Protein AF-A0A367ZBX3-F1 (afdb_monomer)

Secondary structure (DSSP, 8-state):
-EEEEE--S-SHHHHHHHHH-TT--EEEEEE-TTTHHHHHHHHHHHHH-GGGTT-EEEEEEE--TT-HHHHHHHHHHHHHHHHHTT--EEEE-SSS-HHHHHHHHHHHTTS-PEEEEEETTTTEEEEE-TTS-EEEEEE------HHHHHHHTTPEEPPPP--TT-PPPPPTTHHHHHHHHHHHHHHT-SSEEEEEEEEEEEETTEEEEEEEEEEEEETTEEEEEEEE-S-TTSHHHHHHHHHHHHHHHHHTSTTTT-TT-EEEEEE--SS--HHHHHHHHHTTPEEEEGGGGGGHHHHHHHHHT-

Nearest PDB structures (foldseek):
  7bdv-assembly1_A  TM=7.957E-01  e=2.399E-18  Sulfobacillus thermosulfidooxidans
  1xmx-assembly1_A  TM=8.191E-01  e=1.091E-17  Vibrio cholerae
  7bdv-assembly2_C  TM=7.798E-01  e=4.447E-18  Sulfobacillus thermosulfidooxidans
  7bdv-assembly2_D  TM=7.580E-01  e=1.221E-17  Sulfobacillus thermosulfidooxidans
  7bdv-assembly1_B  TM=7.514E-01  e=5.887E-18  Sulfobacillus thermosulfidooxidans

Structure (mmCIF, N/CA/C/O backbone):
data_AF-A0A367ZBX3-F1
#
_entry.id   AF-A0A367ZBX3-F1
#
loop_
_atom_site.group_PDB
_atom_site.id
_atom_site.type_symbol
_atom_site.label_atom_id
_atom_site.label_alt_id
_atom_site.label_comp_id
_atom_site.label_asym_id
_atom_site.label_entity_id
_atom_site.label_seq_id
_atom_site.pdbx_PDB_ins_code
_atom_site.Cartn_x
_atom_site.Cartn_y
_atom_site.Cartn_z
_atom_site.occupancy
_atom_site.B_iso_or_equiv
_atom_site.auth_seq_id
_atom_site.auth_comp_id
_atom_site.auth_asym_id
_atom_site.auth_atom_id
_atom_site.pdbx_PDB_model_num
ATOM 1 N N . MET A 1 1 ? -20.823 -0.720 11.408 1.00 96.69 1 MET A N 1
ATOM 2 C CA . MET A 1 1 ? -19.883 -1.418 12.330 1.00 96.69 1 MET A CA 1
ATOM 3 C C . MET A 1 1 ? -18.625 -0.573 12.529 1.00 96.69 1 MET A C 1
ATOM 5 O O . MET A 1 1 ? -18.387 0.313 11.714 1.00 96.69 1 MET A O 1
ATOM 9 N N . LEU A 1 2 ? -17.835 -0.814 13.583 1.00 98.50 2 LEU A N 1
ATOM 10 C CA . LEU A 1 2 ? -16.584 -0.086 13.855 1.00 98.50 2 LEU A CA 1
ATOM 11 C C . LEU A 1 2 ? -15.356 -0.952 13.547 1.00 98.50 2 LEU A C 1
ATOM 13 O O . LEU A 1 2 ? -15.249 -2.066 14.059 1.00 98.50 2 LEU A O 1
ATOM 17 N N . LEU A 1 3 ? -14.393 -0.400 12.805 1.00 98.75 3 LEU A N 1
ATOM 18 C CA . LEU A 1 3 ? -13.042 -0.955 12.706 1.00 98.75 3 LEU A CA 1
ATOM 19 C C . LEU A 1 3 ? -12.075 -0.194 13.623 1.00 98.75 3 LEU A C 1
ATOM 21 O O . LEU A 1 3 ? -11.773 0.975 13.391 1.00 98.75 3 LEU A O 1
ATOM 25 N N . LEU A 1 4 ? -11.543 -0.852 14.649 1.00 98.62 4 LEU A N 1
ATOM 26 C CA . LEU A 1 4 ? -10.414 -0.353 15.433 1.00 98.62 4 LEU A CA 1
ATOM 27 C C . LEU A 1 4 ? -9.123 -0.885 14.797 1.00 98.62 4 LEU A C 1
ATOM 29 O O . LEU A 1 4 ? -8.973 -2.090 14.628 1.00 98.62 4 LEU A O 1
ATOM 33 N N . SER A 1 5 ? -8.189 -0.023 14.401 1.00 98.75 5 SER A N 1
ATOM 34 C CA . SER A 1 5 ? -7.063 -0.450 13.561 1.00 98.75 5 SER A CA 1
ATOM 35 C C . SER A 1 5 ? -5.724 0.054 14.075 1.00 98.75 5 SER A C 1
ATOM 37 O O . SER A 1 5 ? -5.511 1.263 14.183 1.00 98.75 5 SER A O 1
ATOM 39 N N . LEU A 1 6 ? -4.792 -0.867 14.338 1.00 98.75 6 LEU A N 1
ATOM 40 C CA . LEU A 1 6 ? -3.405 -0.511 14.638 1.00 98.75 6 LEU A CA 1
ATOM 41 C C . LEU A 1 6 ? -2.753 0.132 13.411 1.00 98.75 6 LEU A C 1
ATOM 43 O O . LEU A 1 6 ? -2.893 -0.378 12.299 1.00 98.75 6 LEU A O 1
ATOM 47 N N . VAL A 1 7 ? -2.033 1.236 13.605 1.00 98.25 7 VAL A N 1
ATOM 48 C CA . VAL A 1 7 ? -1.364 1.971 12.521 1.00 98.25 7 VAL A CA 1
ATOM 49 C C . VAL A 1 7 ? 0.132 1.685 12.532 1.00 98.25 7 VAL A C 1
ATOM 51 O O . VAL A 1 7 ? 0.801 1.836 13.556 1.00 98.25 7 VAL A O 1
ATOM 54 N N . GLY A 1 8 ? 0.652 1.245 11.386 1.00 94.88 8 GLY A N 1
ATOM 55 C CA . GLY A 1 8 ? 2.081 1.051 11.131 1.00 94.88 8 GLY A CA 1
ATOM 56 C C . GLY A 1 8 ? 2.661 2.126 10.208 1.00 94.88 8 GLY A C 1
ATOM 57 O O . GLY A 1 8 ? 2.119 3.219 10.080 1.00 94.88 8 GLY A O 1
ATOM 58 N N . GLU A 1 9 ? 3.773 1.804 9.545 1.00 92.62 9 GLU A N 1
ATOM 59 C CA . GLU A 1 9 ? 4.398 2.673 8.531 1.00 92.62 9 GLU A CA 1
ATOM 60 C C . GLU A 1 9 ? 3.730 2.561 7.150 1.00 92.62 9 GLU A C 1
ATOM 62 O O . GLU A 1 9 ? 3.993 3.376 6.271 1.00 92.62 9 GLU A O 1
ATOM 67 N N . GLN A 1 10 ? 2.911 1.531 6.923 1.00 93.19 10 GLN A N 1
ATOM 68 C CA . GLN A 1 10 ? 2.230 1.286 5.650 1.00 93.19 10 GLN A CA 1
ATOM 69 C C . GLN A 1 10 ? 0.728 1.569 5.801 1.00 93.19 10 GLN A C 1
ATOM 71 O O . GLN A 1 10 ? 0.104 0.939 6.652 1.00 93.19 10 GLN A O 1
ATOM 76 N N . PRO A 1 11 ? 0.146 2.482 5.000 1.00 95.50 11 PRO A N 1
ATOM 77 C CA . PRO A 1 11 ? -1.258 2.875 5.135 1.00 95.50 11 PRO A CA 1
ATOM 78 C C . PRO A 1 11 ? -2.234 1.884 4.482 1.00 95.50 11 PRO A C 1
ATOM 80 O O . PRO A 1 11 ? -3.340 1.690 4.977 1.00 95.50 11 PRO A O 1
ATOM 83 N N . ILE A 1 12 ? -1.837 1.226 3.389 1.00 96.75 12 ILE A N 1
ATOM 84 C CA . ILE A 1 12 ? -2.729 0.369 2.589 1.00 96.75 12 ILE A CA 1
ATOM 85 C C . ILE A 1 12 ? -3.405 -0.744 3.413 1.00 96.75 12 ILE A C 1
ATOM 87 O O . ILE A 1 12 ? -4.622 -0.888 3.300 1.00 96.75 12 ILE A O 1
ATOM 91 N N . PRO A 1 13 ? -2.717 -1.469 4.320 1.00 97.19 13 PRO A N 1
ATOM 92 C CA . PRO A 1 13 ? -3.371 -2.485 5.151 1.00 97.19 13 PRO A CA 1
ATOM 93 C C . PRO A 1 13 ? -4.453 -1.956 6.105 1.00 97.19 13 PRO A C 1
ATOM 95 O O . PRO A 1 13 ? -5.265 -2.733 6.607 1.00 97.19 13 PRO A O 1
ATOM 98 N N . ASN A 1 14 ? -4.474 -0.650 6.386 1.00 98.25 14 ASN A N 1
ATOM 99 C CA . ASN A 1 14 ? -5.535 -0.019 7.165 1.00 98.25 14 ASN A CA 1
ATOM 100 C C . ASN A 1 14 ? -6.773 0.303 6.311 1.00 98.25 14 ASN A C 1
ATOM 102 O O . ASN A 1 14 ? -7.879 0.280 6.844 1.00 98.25 14 ASN A O 1
ATOM 106 N N . LEU A 1 15 ? -6.595 0.589 5.015 1.00 98.00 15 LEU A N 1
ATOM 107 C CA . LEU A 1 15 ? -7.681 0.936 4.089 1.00 98.00 15 LEU A CA 1
ATOM 108 C C . LEU A 1 15 ? -8.280 -0.281 3.380 1.00 98.00 15 LEU A C 1
ATOM 110 O O . LEU A 1 15 ? -9.464 -0.268 3.072 1.00 98.00 15 LEU A O 1
ATOM 114 N N . LEU A 1 16 ? -7.507 -1.351 3.169 1.00 98.06 16 LEU A N 1
ATOM 115 C CA . LEU A 1 16 ? -7.978 -2.563 2.487 1.00 98.06 16 LEU A CA 1
ATOM 116 C C . LEU A 1 16 ? -9.294 -3.130 3.058 1.00 98.06 16 LEU A C 1
ATOM 118 O O . LEU A 1 16 ? -10.215 -3.343 2.272 1.00 98.06 16 LEU A O 1
ATOM 122 N N . PRO A 1 17 ? -9.461 -3.304 4.386 1.00 98.25 17 PRO A N 1
ATOM 123 C CA . PRO A 1 17 ? -10.743 -3.745 4.936 1.00 98.25 17 PRO A CA 1
ATOM 124 C C . PRO A 1 17 ? -11.876 -2.734 4.709 1.00 98.25 17 PRO A C 1
ATOM 126 O O . PRO A 1 17 ? -13.026 -3.126 4.578 1.00 98.25 17 PRO A O 1
ATOM 129 N N . LEU A 1 18 ? -11.564 -1.439 4.669 1.00 98.25 18 LEU A N 1
ATOM 130 C CA . LEU A 1 18 ? -12.552 -0.374 4.490 1.00 98.25 18 LEU A CA 1
ATOM 131 C C . LEU A 1 18 ? -13.047 -0.290 3.040 1.00 98.25 18 LEU A C 1
ATOM 133 O O . LEU A 1 18 ? -14.216 -0.008 2.817 1.00 98.25 18 LEU A O 1
ATOM 137 N N . TRP A 1 19 ? -12.183 -0.572 2.061 1.00 97.88 19 TRP A N 1
ATOM 138 C CA . TRP A 1 19 ? -12.586 -0.705 0.658 1.00 97.88 19 TRP A CA 1
ATOM 139 C C . TRP A 1 19 ? -13.311 -2.024 0.370 1.00 97.88 19 TRP A C 1
ATOM 141 O O . TRP A 1 19 ? -14.170 -2.059 -0.505 1.00 97.88 19 TRP A O 1
ATOM 151 N N . GLN A 1 20 ? -12.957 -3.112 1.064 1.00 97.88 20 GLN A N 1
ATOM 152 C CA . GLN A 1 20 ? -13.563 -4.429 0.832 1.00 97.88 20 GLN A CA 1
ATOM 153 C C . GLN A 1 20 ? -14.963 -4.555 1.438 1.00 97.88 20 GLN A C 1
ATOM 155 O O . GLN A 1 20 ? -15.795 -5.284 0.902 1.00 97.88 20 GLN A O 1
ATOM 160 N N . PHE A 1 21 ? -15.225 -3.865 2.551 1.00 97.38 21 PHE A N 1
ATOM 161 C CA . PHE A 1 21 ? -16.455 -4.035 3.313 1.00 97.38 21 PHE A CA 1
ATOM 162 C C . PHE A 1 21 ? -17.172 -2.710 3.570 1.00 97.38 21 PHE A C 1
ATOM 164 O O . PHE A 1 21 ? -16.741 -1.896 4.386 1.00 97.38 21 PHE A O 1
ATOM 171 N N . ASP A 1 22 ? -18.338 -2.565 2.949 1.00 95.38 22 ASP A N 1
ATOM 172 C CA . ASP A 1 22 ? -19.256 -1.430 3.100 1.00 95.38 22 ASP A CA 1
ATOM 173 C C . ASP A 1 22 ? -19.997 -1.398 4.452 1.00 95.38 22 ASP A C 1
ATOM 175 O O . ASP A 1 22 ? -20.555 -0.378 4.850 1.00 95.38 22 ASP A O 1
ATOM 179 N N . HIS A 1 23 ? -19.991 -2.506 5.202 1.00 96.81 23 HIS A N 1
ATOM 180 C CA . HIS A 1 23 ? -20.638 -2.589 6.513 1.00 96.81 23 HIS A CA 1
ATOM 181 C C . HIS A 1 23 ? -19.887 -1.830 7.622 1.00 96.81 23 HIS A C 1
ATOM 183 O O . HIS A 1 23 ? -20.424 -1.621 8.726 1.00 96.81 23 HIS A O 1
ATOM 189 N N . TYR A 1 24 ? -18.636 -1.422 7.382 1.00 98.38 24 TYR A N 1
ATOM 190 C CA . TYR A 1 24 ? -17.967 -0.475 8.264 1.00 98.38 24 TYR A CA 1
ATOM 191 C C . TYR A 1 24 ? -18.550 0.916 8.045 1.00 98.38 24 TYR A C 1
ATOM 193 O O . TYR A 1 24 ? -18.707 1.386 6.933 1.00 98.38 24 TYR A O 1
ATOM 201 N N . THR A 1 25 ? -18.876 1.587 9.141 1.00 98.12 25 THR A N 1
ATOM 202 C CA . THR A 1 25 ? -19.448 2.943 9.132 1.00 98.12 25 THR A CA 1
ATOM 203 C C . THR A 1 25 ? -18.597 3.900 9.958 1.00 98.12 25 THR A C 1
ATOM 205 O O . THR A 1 25 ? -18.701 5.116 9.838 1.00 98.12 25 THR A O 1
ATOM 208 N N . GLU A 1 26 ? -17.730 3.358 10.812 1.00 98.44 26 GLU A N 1
ATOM 209 C CA . GLU A 1 26 ? -16.797 4.112 11.631 1.00 98.44 26 GLU A CA 1
ATOM 210 C C . GLU A 1 26 ? -15.438 3.408 11.639 1.00 98.44 26 GLU A C 1
ATOM 212 O O . GLU A 1 26 ? -15.354 2.177 11.599 1.00 98.44 26 GLU A O 1
ATOM 217 N N . VAL A 1 27 ? -14.368 4.189 11.757 1.00 98.69 27 VAL A N 1
ATOM 218 C CA . VAL A 1 27 ? -13.012 3.672 11.963 1.00 98.69 27 VAL A CA 1
ATOM 219 C C . VAL A 1 27 ? -12.326 4.448 13.075 1.00 98.69 27 VAL A C 1
ATOM 221 O O . VAL A 1 27 ? -12.427 5.669 13.146 1.00 98.69 27 VAL A O 1
ATOM 224 N N . GLN A 1 28 ? -11.602 3.757 13.947 1.00 98.69 28 GLN A N 1
ATOM 225 C CA . GLN A 1 28 ? -10.724 4.388 14.922 1.00 98.69 28 GLN A CA 1
ATOM 226 C C . GLN A 1 28 ? -9.300 3.872 14.748 1.00 98.69 28 GLN A C 1
ATOM 228 O O . GLN A 1 28 ? -9.019 2.684 14.888 1.00 98.69 28 GLN A O 1
ATOM 233 N N . PHE A 1 29 ? -8.373 4.785 14.480 1.00 98.81 29 PHE A N 1
ATOM 234 C CA . PHE A 1 29 ? -6.958 4.452 14.374 1.00 98.81 29 PHE A CA 1
ATOM 235 C C . PHE A 1 29 ? -6.280 4.430 15.743 1.00 98.81 29 PHE A C 1
ATOM 237 O O . PHE A 1 29 ? -6.528 5.298 16.581 1.00 98.81 29 PHE A O 1
ATOM 244 N N . VAL A 1 30 ? -5.389 3.462 15.948 1.00 98.62 30 VAL A N 1
ATOM 245 C CA . VAL A 1 30 ? -4.566 3.309 17.151 1.00 98.62 30 VAL A CA 1
ATOM 246 C C . VAL A 1 30 ? -3.113 3.520 16.758 1.00 98.62 30 VAL A C 1
ATOM 248 O O . VAL A 1 30 ? -2.519 2.695 16.063 1.00 98.62 30 VAL A O 1
ATOM 251 N N . ALA A 1 31 ? -2.545 4.645 17.178 1.00 98.31 31 ALA A N 1
ATOM 252 C CA . ALA A 1 31 ? -1.254 5.110 16.691 1.00 98.31 31 ALA A CA 1
ATOM 253 C C . ALA A 1 31 ? -0.305 5.479 17.834 1.00 98.31 31 ALA A C 1
ATOM 255 O O . ALA A 1 31 ? -0.700 5.971 18.891 1.00 98.31 31 ALA A O 1
ATOM 256 N N . SER A 1 32 ? 0.983 5.276 17.594 1.00 97.44 32 SER A N 1
ATOM 257 C CA . SER A 1 32 ? 2.058 5.798 18.430 1.00 97.44 32 SER A CA 1
ATOM 258 C C . SER A 1 32 ? 2.374 7.251 18.074 1.00 97.44 32 SER A C 1
ATOM 260 O O . SER A 1 32 ? 1.895 7.789 17.075 1.00 97.44 32 SER A O 1
ATOM 262 N N . ARG A 1 33 ? 3.269 7.890 18.839 1.00 96.38 33 ARG A N 1
ATOM 263 C CA . ARG A 1 33 ? 3.809 9.210 18.468 1.00 96.38 33 ARG A CA 1
ATOM 264 C C . ARG A 1 33 ? 4.411 9.217 17.054 1.00 96.38 33 ARG A C 1
ATOM 266 O O . ARG A 1 33 ? 4.258 10.205 16.347 1.00 96.38 33 ARG A O 1
ATOM 273 N N . THR A 1 34 ? 5.080 8.135 16.653 1.00 95.06 34 THR A N 1
ATOM 274 C CA . THR A 1 34 ? 5.767 8.027 15.355 1.00 95.06 34 THR A CA 1
ATOM 275 C C . THR A 1 34 ? 4.829 7.696 14.196 1.00 95.06 34 THR A C 1
ATOM 277 O O . THR A 1 34 ? 5.081 8.141 13.085 1.00 95.06 34 THR A O 1
ATOM 280 N N . THR A 1 35 ? 3.733 6.974 14.439 1.00 96.62 35 THR A N 1
ATOM 281 C CA . THR A 1 35 ? 2.749 6.598 13.401 1.00 96.62 35 THR A CA 1
ATOM 282 C C . THR A 1 35 ? 1.540 7.532 13.347 1.00 96.62 35 THR A C 1
ATOM 284 O O . THR A 1 35 ? 0.706 7.421 12.452 1.00 96.62 35 THR A O 1
ATOM 287 N N . ARG A 1 36 ? 1.452 8.518 14.248 1.00 96.44 36 ARG A N 1
ATOM 288 C CA . ARG A 1 36 ? 0.406 9.551 14.228 1.00 96.44 36 ARG A CA 1
ATOM 289 C C . ARG A 1 36 ? 0.311 10.311 12.894 1.00 96.44 36 ARG A C 1
ATOM 291 O O . ARG A 1 36 ? -0.816 10.517 12.458 1.00 96.44 36 ARG A O 1
ATOM 298 N N . PRO A 1 37 ? 1.413 10.689 12.211 1.00 94.94 37 PRO A N 1
ATOM 299 C CA . PRO A 1 37 ? 1.317 11.285 10.877 1.00 94.94 37 PRO A CA 1
ATOM 300 C C . PRO A 1 37 ? 0.644 10.361 9.852 1.00 94.94 37 PRO A C 1
ATOM 302 O O . PRO A 1 37 ? -0.148 10.837 9.047 1.00 94.94 37 PRO A O 1
ATOM 305 N N . VAL A 1 38 ? 0.891 9.045 9.922 1.00 95.94 38 VAL A N 1
ATOM 306 C CA . VAL A 1 38 ? 0.231 8.050 9.056 1.00 95.94 38 VAL A CA 1
ATOM 307 C C . VAL A 1 38 ? -1.260 7.958 9.385 1.00 95.94 38 VAL A C 1
ATOM 309 O O . VAL A 1 38 ? -2.079 7.957 8.478 1.00 95.94 38 VAL A O 1
ATOM 312 N N . ALA A 1 39 ? -1.638 7.971 10.667 1.00 97.62 39 ALA A N 1
ATOM 313 C CA . ALA A 1 39 ? -3.048 8.004 11.068 1.00 97.62 39 ALA A CA 1
ATOM 314 C C . ALA A 1 39 ? -3.771 9.262 10.553 1.00 97.62 39 ALA A C 1
ATOM 316 O O . ALA A 1 39 ? -4.884 9.164 10.045 1.00 97.62 39 ALA A O 1
ATOM 317 N N . SER A 1 40 ? -3.126 10.432 10.625 1.00 96.19 40 SER A N 1
ATOM 318 C CA . SER A 1 40 ? -3.663 11.664 10.035 1.00 96.19 40 SER A CA 1
ATOM 319 C C . SER A 1 40 ? -3.810 11.554 8.516 1.00 96.19 40 SER A C 1
ATOM 321 O O . SER A 1 40 ? -4.820 11.996 7.973 1.00 96.19 40 SER A O 1
ATOM 323 N N . GLN A 1 41 ? -2.830 10.949 7.835 1.00 95.06 41 GLN A N 1
ATOM 324 C CA . GLN A 1 41 ? -2.892 10.705 6.394 1.00 95.06 41 GLN A CA 1
ATOM 325 C C . GLN A 1 41 ? -4.053 9.774 6.029 1.00 95.06 41 GLN A C 1
ATOM 327 O O . GLN A 1 41 ? -4.761 10.043 5.067 1.00 95.06 41 GLN A O 1
ATOM 332 N N . LEU A 1 42 ? -4.284 8.717 6.812 1.00 97.44 42 LEU A N 1
ATOM 333 C CA . LEU A 1 42 ? -5.402 7.795 6.615 1.00 97.44 42 LEU A CA 1
ATOM 334 C C . LEU A 1 42 ? -6.756 8.499 6.754 1.00 97.44 42 LEU A C 1
ATOM 336 O O . LEU A 1 42 ? -7.628 8.286 5.917 1.00 97.44 42 LEU A O 1
ATOM 340 N N . CYS A 1 43 ? -6.927 9.376 7.750 1.00 97.19 43 CYS A N 1
ATOM 341 C CA . CYS A 1 43 ? -8.148 10.179 7.869 1.00 97.19 43 CYS A CA 1
ATOM 342 C C . CYS A 1 43 ? -8.358 11.076 6.641 1.00 97.19 43 CYS A C 1
ATOM 344 O O . CYS A 1 43 ? -9.438 11.067 6.063 1.00 97.19 43 CYS A O 1
ATOM 346 N N . GLN A 1 44 ? -7.316 11.787 6.194 1.00 95.06 44 GLN A N 1
ATOM 347 C CA . GLN A 1 44 ? -7.399 12.619 4.986 1.00 95.06 44 GLN A CA 1
ATOM 348 C C . GLN A 1 44 ? -7.679 11.795 3.725 1.00 95.06 44 GLN A C 1
ATOM 350 O O . GLN A 1 44 ? -8.349 12.276 2.813 1.00 95.06 44 GLN A O 1
ATOM 355 N N . ALA A 1 45 ? -7.151 10.571 3.652 1.00 95.31 45 ALA A N 1
ATOM 356 C CA . ALA A 1 45 ? -7.413 9.669 2.543 1.00 95.31 45 ALA A CA 1
ATOM 357 C C . ALA A 1 45 ? -8.890 9.266 2.504 1.00 95.31 45 ALA A C 1
ATOM 359 O O . ALA A 1 45 ? -9.508 9.404 1.456 1.00 95.31 45 ALA A O 1
ATOM 360 N N . ILE A 1 46 ? -9.462 8.879 3.650 1.00 96.94 46 ILE A N 1
ATOM 361 C CA . ILE A 1 46 ? -10.888 8.546 3.790 1.00 96.94 46 ILE A CA 1
ATOM 362 C C . ILE A 1 46 ? -11.777 9.739 3.425 1.00 96.94 46 ILE A C 1
ATOM 364 O O . ILE A 1 46 ? -12.710 9.588 2.649 1.00 96.94 46 ILE A O 1
ATOM 368 N N . GLU A 1 47 ? -11.474 10.932 3.941 1.00 95.06 47 GLU A N 1
ATOM 369 C CA . GLU A 1 47 ? -12.277 12.140 3.696 1.00 95.06 47 GLU A CA 1
ATOM 370 C C . GLU A 1 47 ? -12.315 12.546 2.217 1.00 95.06 47 GLU A C 1
ATOM 372 O O . GLU A 1 47 ? -13.315 13.083 1.740 1.00 95.06 47 GLU A O 1
ATOM 377 N N . ARG A 1 48 ? -11.216 12.324 1.488 1.00 94.00 48 ARG A N 1
ATOM 378 C CA . ARG A 1 48 ? -11.108 12.694 0.072 1.00 94.00 48 ARG A CA 1
ATOM 379 C C . ARG A 1 48 ? -11.616 11.611 -0.868 1.00 94.00 48 ARG A C 1
ATOM 381 O O . ARG A 1 48 ? -11.911 11.937 -2.013 1.00 94.00 48 ARG A O 1
ATOM 388 N N . ASP A 1 49 ? -11.653 10.357 -0.429 1.00 96.00 49 ASP A N 1
ATOM 389 C CA . ASP A 1 49 ? -12.023 9.214 -1.257 1.00 96.00 49 ASP A CA 1
ATOM 390 C C . ASP A 1 49 ? -13.552 9.097 -1.368 1.00 96.00 49 ASP A C 1
ATOM 392 O O . ASP A 1 49 ? -14.208 8.787 -0.370 1.00 96.00 49 ASP A O 1
ATOM 396 N N . PRO A 1 50 ? -14.143 9.298 -2.564 1.00 93.81 50 PRO A N 1
ATOM 397 C CA . PRO A 1 50 ? -15.585 9.178 -2.762 1.00 93.81 50 PRO A CA 1
ATOM 398 C C . PRO A 1 50 ? -16.158 7.828 -2.316 1.00 93.81 50 PRO A C 1
ATOM 400 O O . PRO A 1 50 ? -17.275 7.786 -1.804 1.00 93.81 50 PRO A O 1
ATOM 403 N N . ALA A 1 51 ? -15.395 6.737 -2.453 1.00 95.81 51 ALA A N 1
ATOM 404 C CA . ALA A 1 51 ? -15.840 5.401 -2.059 1.00 95.81 51 ALA A CA 1
ATOM 405 C C . ALA A 1 51 ? -15.956 5.242 -0.533 1.00 95.81 51 ALA A C 1
ATOM 407 O O . ALA A 1 51 ? -16.708 4.396 -0.051 1.00 95.81 51 ALA A O 1
ATOM 408 N N . LEU A 1 52 ? -15.243 6.070 0.236 1.00 96.88 52 LEU A N 1
ATOM 409 C CA . LEU A 1 52 ? -15.149 5.976 1.691 1.00 96.88 52 LEU A CA 1
ATOM 410 C C . LEU A 1 52 ? -15.872 7.118 2.426 1.00 96.88 52 LEU A C 1
ATOM 412 O O . LEU A 1 52 ? -15.826 7.163 3.652 1.00 96.88 52 LEU A O 1
ATOM 416 N N . GLN A 1 53 ? -16.598 8.001 1.728 1.00 93.00 53 GLN A N 1
ATOM 417 C CA . GLN A 1 53 ? -17.299 9.146 2.343 1.00 93.00 53 GLN A CA 1
ATOM 418 C C . GLN A 1 53 ? -18.369 8.756 3.376 1.00 93.00 53 GLN A C 1
ATOM 420 O O . GLN A 1 53 ? -18.731 9.566 4.227 1.00 93.00 53 GLN A O 1
ATOM 425 N N . HIS A 1 54 ? -18.881 7.525 3.313 1.00 95.81 54 HIS A N 1
ATOM 426 C CA . HIS A 1 54 ? -19.826 6.988 4.294 1.00 95.81 54 HIS A CA 1
ATOM 427 C C . HIS A 1 54 ? -19.162 6.650 5.642 1.00 95.81 54 HIS A C 1
ATOM 429 O O . HIS A 1 54 ? -19.855 6.494 6.649 1.00 95.81 54 HIS A O 1
ATOM 435 N N . LEU A 1 55 ? -17.831 6.528 5.676 1.00 97.81 55 LEU A N 1
ATOM 436 C CA . LEU A 1 55 ? -17.081 6.230 6.886 1.00 97.81 55 LEU A CA 1
ATOM 437 C C . LEU A 1 55 ? -16.855 7.485 7.712 1.00 97.81 55 LEU A C 1
ATOM 439 O O . LEU A 1 55 ? -16.434 8.528 7.217 1.00 97.81 55 LEU A O 1
ATOM 443 N N . ARG A 1 56 ? -17.022 7.340 9.024 1.00 98.00 56 ARG A N 1
ATOM 444 C CA . ARG A 1 56 ? -16.661 8.360 10.003 1.00 98.00 56 ARG A CA 1
ATOM 445 C C . ARG A 1 56 ? -15.344 8.006 10.705 1.00 98.00 56 ARG A C 1
ATOM 447 O O . ARG A 1 56 ? -15.333 7.105 11.552 1.00 98.00 56 ARG A O 1
ATOM 454 N N . PRO A 1 57 ? -14.240 8.732 10.444 1.00 97.94 57 PRO A N 1
ATOM 455 C CA . PRO A 1 57 ? -13.028 8.615 11.243 1.00 97.94 57 PRO A CA 1
ATOM 456 C C . PRO A 1 57 ? -13.257 9.158 12.661 1.00 97.94 57 PRO A C 1
ATOM 458 O O . PRO A 1 57 ? -13.612 10.319 12.865 1.00 97.94 57 PRO A O 1
ATOM 461 N N . LEU A 1 58 ? -13.053 8.312 13.667 1.00 98.31 58 LEU A N 1
ATOM 462 C CA . LEU A 1 58 ? -13.071 8.685 15.077 1.00 98.31 58 LEU A CA 1
ATOM 463 C C . LEU A 1 58 ? -11.699 9.206 15.514 1.00 98.31 58 LEU A C 1
ATOM 465 O O . LEU A 1 58 ? -10.667 8.934 14.897 1.00 98.31 58 LEU A O 1
ATOM 469 N N . LYS A 1 59 ? -11.672 9.921 16.645 1.00 97.94 59 LYS A N 1
ATOM 470 C CA . LYS A 1 59 ? -10.430 10.441 17.227 1.00 97.94 59 LYS A CA 1
ATOM 471 C C . LYS A 1 59 ? -9.411 9.315 17.432 1.00 97.94 59 LYS A C 1
ATOM 473 O O . LYS A 1 59 ? -9.689 8.343 18.137 1.00 97.94 59 LYS A O 1
ATOM 478 N N . THR A 1 60 ? -8.218 9.493 16.864 1.00 98.38 60 THR A N 1
ATOM 479 C CA . THR A 1 60 ? -7.104 8.547 16.985 1.00 98.38 60 THR A CA 1
ATOM 480 C C . THR A 1 60 ? -6.767 8.274 18.452 1.00 98.38 60 THR A C 1
ATOM 482 O O . THR A 1 60 ? -6.542 9.202 19.236 1.00 98.38 60 THR A O 1
ATOM 485 N N . LEU A 1 61 ? -6.697 6.994 18.811 1.00 98.44 61 LEU A N 1
ATOM 486 C CA . LEU A 1 61 ? -6.248 6.528 20.114 1.00 98.44 61 LEU A CA 1
ATOM 487 C C . LEU A 1 61 ? -4.717 6.510 20.143 1.00 98.44 61 LEU A C 1
ATOM 489 O O . LEU A 1 61 ? -4.079 5.718 19.451 1.00 98.44 61 LEU A O 1
ATOM 493 N N . GLN A 1 62 ? -4.123 7.391 20.945 1.00 98.12 62 GLN A N 1
ATOM 494 C CA . GLN A 1 62 ? -2.673 7.437 21.111 1.00 98.12 62 GLN A CA 1
ATOM 495 C C . GLN A 1 62 ? -2.203 6.412 22.153 1.00 98.12 62 GLN A C 1
ATOM 497 O O . GLN A 1 62 ? -2.755 6.362 23.253 1.00 98.12 62 GLN A O 1
ATOM 502 N N . VAL A 1 63 ? -1.162 5.645 21.817 1.00 98.19 63 VAL A N 1
ATOM 503 C CA . VAL A 1 63 ? -0.558 4.614 22.683 1.00 98.19 63 VAL A CA 1
ATOM 504 C C . VAL A 1 63 ? 0.972 4.705 22.715 1.00 98.19 63 VAL A C 1
ATOM 506 O O . VAL A 1 63 ? 1.592 5.320 21.841 1.00 98.19 63 VAL A O 1
ATOM 509 N N . GLN A 1 64 ? 1.597 4.073 23.709 1.00 97.75 64 GLN A N 1
ATOM 510 C CA . GLN A 1 64 ? 3.050 3.907 23.796 1.00 97.75 64 GLN A CA 1
ATOM 511 C C . GLN A 1 64 ? 3.477 2.565 23.168 1.00 97.75 64 GLN A C 1
ATOM 513 O O . GLN A 1 64 ? 3.258 1.513 23.764 1.00 97.75 64 GLN A O 1
ATOM 518 N N . PRO A 1 65 ? 4.119 2.556 21.983 1.00 96.31 65 PRO A N 1
ATOM 519 C CA . PRO A 1 65 ? 4.242 1.361 21.134 1.00 96.31 65 PRO A CA 1
ATOM 520 C C . PRO A 1 65 ? 5.071 0.214 21.730 1.00 96.31 65 PRO A C 1
ATOM 522 O O . PRO A 1 65 ? 4.975 -0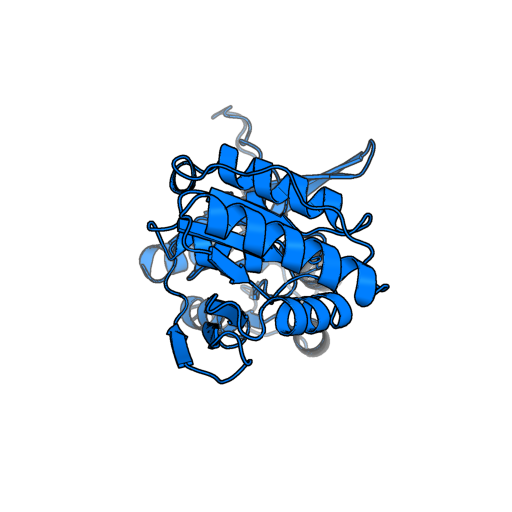.914 21.251 1.00 96.31 65 PRO A O 1
ATOM 525 N N . TYR A 1 66 ? 5.897 0.498 22.739 1.00 96.81 66 TYR A N 1
ATOM 526 C CA . TYR A 1 66 ? 6.751 -0.486 23.413 1.00 96.81 66 TYR A CA 1
ATOM 527 C C . TYR A 1 66 ? 6.351 -0.733 24.875 1.00 96.81 66 TYR A C 1
ATOM 529 O O . TYR A 1 66 ? 6.986 -1.531 25.557 1.00 96.81 66 TYR A O 1
ATOM 537 N N . ALA A 1 67 ? 5.283 -0.091 25.357 1.00 97.06 67 ALA A N 1
ATOM 538 C CA . ALA A 1 67 ? 4.734 -0.325 26.687 1.00 97.06 67 ALA A CA 1
ATOM 539 C C . ALA A 1 67 ? 3.470 -1.183 26.564 1.00 97.06 67 ALA A C 1
ATOM 541 O O . ALA A 1 67 ? 2.353 -0.671 26.521 1.00 97.06 67 ALA A O 1
ATOM 542 N N . ILE A 1 68 ? 3.651 -2.506 26.501 1.00 96.56 68 ILE A N 1
ATOM 543 C CA . ILE A 1 68 ? 2.567 -3.475 26.260 1.00 96.56 68 ILE A CA 1
ATOM 544 C C . ILE A 1 68 ? 1.362 -3.271 27.201 1.00 96.56 68 ILE A C 1
ATOM 546 O O . ILE A 1 68 ? 0.216 -3.348 26.764 1.00 96.56 68 ILE A O 1
ATOM 550 N N . GLY A 1 69 ? 1.613 -2.927 28.472 1.00 97.62 69 GLY A N 1
ATOM 551 C CA . GLY A 1 69 ? 0.571 -2.650 29.463 1.00 97.62 69 GLY A CA 1
ATOM 552 C C . GLY A 1 69 ? -0.272 -1.409 29.150 1.00 97.62 69 GLY A C 1
ATOM 553 O O . GLY A 1 69 ? -1.489 -1.463 29.313 1.00 97.62 69 GLY A O 1
ATOM 554 N N . ASP A 1 70 ? 0.346 -0.330 28.653 1.00 96.88 70 ASP A N 1
ATOM 555 C CA . ASP A 1 70 ? -0.358 0.891 28.224 1.00 96.88 70 ASP A CA 1
ATOM 556 C C . ASP A 1 70 ? -1.247 0.603 27.013 1.00 96.88 70 ASP A C 1
ATOM 558 O O . ASP A 1 70 ? -2.440 0.909 27.035 1.00 96.88 70 ASP A O 1
ATOM 562 N N . VAL A 1 71 ? -0.686 -0.051 25.987 1.00 98.38 71 VAL A N 1
ATOM 563 C CA . VAL A 1 71 ? -1.429 -0.406 24.771 1.00 98.38 71 VAL A CA 1
ATOM 564 C C . VAL A 1 71 ? -2.625 -1.288 25.123 1.00 98.38 71 VAL A C 1
ATOM 566 O O . VAL A 1 71 ? -3.745 -0.985 24.714 1.00 98.38 71 VAL A O 1
ATOM 569 N N . ARG A 1 72 ? -2.409 -2.335 25.931 1.00 98.50 72 ARG A N 1
ATOM 570 C CA . ARG A 1 72 ? -3.466 -3.257 26.357 1.00 98.50 72 ARG A CA 1
ATOM 571 C C . ARG A 1 72 ? -4.568 -2.522 27.116 1.00 98.50 72 ARG A C 1
ATOM 573 O O . ARG A 1 72 ? -5.724 -2.614 26.728 1.00 98.50 72 ARG A O 1
ATOM 580 N N . ALA A 1 73 ? -4.220 -1.754 28.151 1.00 98.31 73 ALA A N 1
ATOM 581 C CA . ALA A 1 73 ? -5.200 -1.043 28.975 1.00 98.31 73 ALA A CA 1
ATOM 582 C C . ALA A 1 73 ? -6.047 -0.056 28.156 1.00 98.31 73 ALA A C 1
ATOM 584 O O . ALA A 1 73 ? -7.270 0.007 28.314 1.00 98.31 73 ALA A O 1
ATOM 585 N N . ARG A 1 74 ? -5.414 0.693 27.245 1.00 98.50 74 ARG A N 1
ATOM 586 C CA . ARG A 1 74 ? -6.107 1.638 26.360 1.00 98.50 74 ARG A CA 1
ATOM 587 C C . ARG A 1 74 ? -7.023 0.935 25.367 1.00 98.50 74 ARG A C 1
ATOM 589 O O . ARG A 1 74 ? -8.146 1.393 25.175 1.00 98.50 74 ARG A O 1
ATOM 596 N N . LEU A 1 75 ? -6.569 -0.163 24.763 1.00 98.44 75 LEU A N 1
ATOM 597 C CA . LEU A 1 75 ? -7.385 -0.950 23.840 1.00 98.44 75 LEU A CA 1
ATOM 598 C C . LEU A 1 75 ? -8.571 -1.594 24.554 1.00 98.44 75 LEU A C 1
ATOM 600 O O . LEU A 1 75 ? -9.691 -1.422 24.092 1.00 98.44 75 LEU A O 1
ATOM 604 N N . THR A 1 76 ? -8.365 -2.243 25.703 1.00 98.44 76 THR A N 1
ATOM 605 C CA . THR A 1 76 ? -9.455 -2.817 26.509 1.00 98.44 76 THR A CA 1
ATOM 606 C C . THR A 1 76 ? -10.490 -1.753 26.863 1.00 98.44 76 THR A C 1
ATOM 608 O O . THR A 1 76 ? -11.683 -1.966 26.675 1.00 98.44 76 THR A O 1
ATOM 611 N N . THR A 1 77 ? -10.041 -0.573 27.300 1.00 98.38 77 THR A N 1
ATOM 612 C CA . THR A 1 77 ? -10.942 0.543 27.617 1.00 98.38 77 THR A CA 1
ATOM 613 C C . THR A 1 77 ? -11.744 0.986 26.391 1.00 98.38 77 THR A C 1
ATOM 615 O O . THR A 1 77 ? -12.957 1.149 26.485 1.00 98.38 77 THR A O 1
ATOM 618 N N . ALA A 1 78 ? -11.092 1.153 25.236 1.00 98.31 78 ALA A N 1
ATOM 619 C CA . ALA A 1 78 ? -11.760 1.551 23.998 1.00 98.31 78 ALA A CA 1
ATOM 620 C C . ALA A 1 78 ? -12.769 0.496 23.513 1.00 98.31 78 ALA A C 1
ATOM 622 O O . ALA A 1 78 ? -13.891 0.848 23.157 1.00 98.31 78 ALA A O 1
ATOM 623 N N . LEU A 1 79 ? -12.396 -0.788 23.534 1.00 98.12 79 LEU A N 1
ATOM 624 C CA . LEU A 1 79 ? -13.272 -1.902 23.163 1.00 98.12 79 LEU A CA 1
ATOM 625 C C . LEU A 1 79 ? -14.539 -1.917 24.028 1.00 98.12 79 LEU A C 1
ATOM 627 O O . LEU A 1 79 ? -15.642 -1.865 23.485 1.00 98.12 79 LEU A O 1
ATOM 631 N N . LEU A 1 80 ? -14.384 -1.881 25.357 1.00 97.19 80 LEU A N 1
ATOM 632 C CA . LEU A 1 80 ? -15.507 -1.865 26.299 1.00 97.19 80 LEU A CA 1
ATOM 633 C C . LEU A 1 80 ? -16.413 -0.644 26.100 1.00 97.19 80 LEU A C 1
ATOM 635 O O . LEU A 1 80 ? -17.633 -0.779 26.108 1.00 97.19 80 LEU A O 1
ATOM 639 N N . GLN A 1 81 ? -15.836 0.543 25.888 1.00 97.75 81 GLN A N 1
ATOM 640 C CA . GLN A 1 81 ? -16.607 1.767 25.648 1.00 97.75 81 GLN A CA 1
ATOM 641 C C . GLN A 1 81 ? -17.458 1.679 24.378 1.00 97.75 81 GLN A C 1
ATOM 643 O O . GLN A 1 81 ? -18.629 2.053 24.403 1.00 97.75 81 GLN A O 1
ATOM 648 N N . HIS A 1 82 ? -16.900 1.179 23.274 1.00 97.94 82 HIS A N 1
ATOM 649 C CA . HIS A 1 82 ? -17.648 1.034 22.022 1.00 97.94 82 HIS A CA 1
ATOM 650 C C . HIS A 1 82 ? -18.710 -0.064 22.109 1.00 97.94 82 HIS A C 1
ATOM 652 O O . HIS A 1 82 ? -19.824 0.133 21.627 1.00 97.94 82 HIS A O 1
ATOM 658 N N . GLN A 1 83 ? -18.413 -1.185 22.769 1.00 96.25 83 GLN A N 1
ATOM 659 C CA . GLN A 1 83 ? -19.394 -2.250 23.000 1.00 96.25 83 GLN A CA 1
ATOM 660 C C . GLN A 1 83 ? -20.542 -1.784 23.907 1.00 96.25 83 GLN A C 1
ATOM 662 O O . GLN A 1 83 ? -21.698 -2.080 23.621 1.00 96.25 83 GLN A O 1
ATOM 667 N N . ALA A 1 84 ? -20.257 -0.986 24.942 1.00 97.25 84 ALA A N 1
ATOM 668 C CA . ALA A 1 84 ? -21.281 -0.377 25.796 1.00 97.25 84 ALA A CA 1
ATOM 669 C C . ALA A 1 84 ? -22.191 0.607 25.034 1.00 97.25 84 ALA A C 1
ATOM 671 O O . ALA A 1 84 ? -23.334 0.822 25.425 1.00 97.25 84 ALA A O 1
ATOM 672 N N . GLN A 1 85 ? -21.712 1.171 23.921 1.00 96.75 85 GLN A N 1
ATOM 673 C CA . GLN A 1 85 ? -22.514 1.964 22.979 1.00 96.75 85 GLN A CA 1
ATOM 674 C C . GLN A 1 85 ? -23.293 1.094 21.973 1.00 96.75 85 GLN A C 1
ATOM 676 O O . GLN A 1 85 ? -23.874 1.625 21.029 1.00 96.75 85 GLN A O 1
ATOM 681 N N . GLY A 1 86 ? -23.282 -0.234 22.129 1.00 96.38 86 GLY A N 1
ATOM 682 C CA . GLY A 1 86 ? -23.954 -1.181 21.239 1.00 96.38 86 GLY A CA 1
ATOM 683 C C . GLY A 1 86 ? -23.235 -1.422 19.909 1.00 96.38 86 GLY A C 1
ATOM 684 O O . GLY A 1 86 ? -23.821 -2.004 18.998 1.00 96.38 86 GLY A O 1
ATOM 685 N N . LYS A 1 87 ? -21.979 -0.979 19.753 1.00 96.75 87 LYS A N 1
ATOM 686 C CA . LYS A 1 87 ? -21.242 -1.148 18.494 1.00 96.75 87 LYS A CA 1
ATOM 687 C C . LYS A 1 87 ? -20.666 -2.554 18.376 1.00 96.75 87 LYS A C 1
ATOM 689 O O . LYS A 1 87 ? -20.005 -3.052 19.285 1.00 96.75 87 LYS A O 1
ATOM 694 N N . THR A 1 88 ? -20.802 -3.144 17.193 1.00 97.56 88 THR A N 1
ATOM 695 C CA . THR A 1 88 ? -19.991 -4.294 16.781 1.00 97.56 88 THR A CA 1
ATOM 696 C C . THR A 1 88 ? -18.612 -3.806 16.349 1.00 97.56 88 THR A C 1
ATOM 698 O O . THR A 1 88 ? -18.508 -2.967 15.447 1.00 97.56 88 THR A O 1
ATOM 701 N N . VAL A 1 89 ? -17.564 -4.319 16.999 1.00 98.06 89 VAL A N 1
ATOM 702 C CA . VAL A 1 89 ? -16.177 -3.878 16.807 1.00 98.06 89 VAL A CA 1
ATOM 703 C C . VAL A 1 89 ? -15.347 -5.004 16.204 1.00 98.06 89 VAL A C 1
ATOM 705 O O . VAL A 1 89 ? -15.324 -6.115 16.735 1.00 98.06 89 VAL A O 1
ATOM 708 N N . HIS A 1 90 ? -14.634 -4.695 15.124 1.00 98.56 90 HIS A N 1
ATOM 709 C CA . HIS A 1 90 ? -13.533 -5.507 14.617 1.00 98.56 90 HIS A CA 1
ATOM 710 C C . HIS A 1 90 ? -12.196 -4.840 14.941 1.00 98.56 90 HIS A C 1
ATOM 712 O O . HIS A 1 90 ? -12.109 -3.610 14.983 1.00 98.56 90 HIS A O 1
ATOM 718 N N . LEU A 1 91 ? -11.151 -5.641 15.155 1.00 98.69 91 LEU A N 1
ATOM 719 C CA . LEU A 1 91 ? -9.809 -5.152 15.467 1.00 98.69 91 LEU A CA 1
ATOM 720 C C . LEU A 1 91 ? -8.790 -5.612 14.418 1.00 98.69 91 LEU A C 1
ATOM 722 O O . LEU A 1 91 ? -8.505 -6.800 14.293 1.00 98.69 91 LEU A O 1
ATOM 726 N N . ASN A 1 92 ? -8.221 -4.660 13.678 1.00 98.75 92 ASN A N 1
ATOM 727 C CA . ASN A 1 92 ? -7.177 -4.914 12.687 1.00 98.75 92 ASN A CA 1
ATOM 728 C C . ASN A 1 92 ? -5.788 -4.877 13.339 1.00 98.75 92 ASN A C 1
ATOM 730 O O . ASN A 1 92 ? -5.335 -3.829 13.815 1.00 98.75 92 ASN A O 1
ATOM 734 N N . LEU A 1 93 ? -5.117 -6.030 13.314 1.00 98.19 93 LEU A N 1
ATOM 735 C CA . LEU A 1 93 ? -3.824 -6.288 13.951 1.00 98.19 93 LEU A CA 1
ATOM 736 C C . LEU A 1 93 ? -2.612 -6.023 13.045 1.00 98.19 93 LEU A C 1
ATOM 738 O O . LEU A 1 93 ? -1.479 -6.185 13.500 1.00 98.19 93 LEU A O 1
ATOM 742 N N . THR A 1 94 ? -2.837 -5.659 11.779 1.00 97.19 94 THR A N 1
ATOM 743 C CA . THR A 1 94 ? -1.789 -5.642 10.742 1.00 97.19 94 THR A CA 1
ATOM 744 C C . THR A 1 94 ? -0.725 -4.578 10.980 1.00 97.19 94 THR A C 1
ATOM 746 O O . THR A 1 94 ? 0.460 -4.816 10.753 1.00 97.19 94 THR A O 1
ATOM 749 N N . GLY A 1 95 ? -1.150 -3.385 11.400 1.00 95.00 95 GLY A N 1
ATOM 750 C CA . GLY A 1 95 ? -0.247 -2.279 11.690 1.00 95.00 95 GLY A CA 1
ATOM 751 C C . GLY A 1 95 ? 0.308 -2.315 13.113 1.00 95.00 95 GLY A C 1
ATOM 752 O O . GLY A 1 95 ? 0.066 -3.229 13.895 1.00 95.00 95 GLY A O 1
ATOM 753 N N . GLY A 1 96 ? 1.022 -1.252 13.474 1.00 95.31 96 GLY A N 1
ATOM 754 C CA . GLY A 1 96 ? 1.681 -1.130 14.769 1.00 95.31 96 GLY A CA 1
ATOM 755 C C . GLY A 1 96 ? 2.980 -1.929 14.864 1.00 95.31 96 GLY A C 1
ATOM 756 O O . GLY A 1 96 ? 3.461 -2.527 13.903 1.00 95.31 96 GLY A O 1
ATOM 757 N N . THR A 1 97 ? 3.593 -1.893 16.043 1.00 97.00 97 THR A N 1
ATOM 758 C CA . THR A 1 97 ? 4.720 -2.776 16.364 1.00 97.00 97 THR A CA 1
ATOM 759 C C . THR A 1 97 ? 4.199 -4.167 16.722 1.00 97.00 97 THR A C 1
ATOM 761 O O . THR A 1 97 ? 3.050 -4.325 17.131 1.00 97.00 97 THR A O 1
ATOM 764 N N . LYS A 1 98 ? 5.072 -5.179 16.699 1.00 96.94 98 LYS A N 1
ATOM 765 C CA . LYS A 1 98 ? 4.723 -6.526 17.184 1.00 96.94 98 LYS A CA 1
ATOM 766 C C . LYS A 1 98 ? 4.194 -6.515 18.628 1.00 96.94 98 LYS A C 1
ATOM 768 O O . LYS A 1 98 ? 3.276 -7.261 18.948 1.00 96.94 98 LYS A O 1
ATOM 773 N N . LEU A 1 99 ? 4.735 -5.643 19.489 1.00 97.94 99 LEU A N 1
ATOM 774 C CA . LEU A 1 99 ? 4.253 -5.486 20.867 1.00 97.94 99 LEU A CA 1
ATOM 775 C C . LEU A 1 99 ? 2.849 -4.873 20.929 1.00 97.94 99 LEU A C 1
ATOM 777 O O . LEU A 1 99 ? 2.068 -5.255 21.796 1.00 97.94 99 LEU A O 1
ATOM 781 N N . MET A 1 100 ? 2.506 -3.970 20.005 1.00 98.25 100 MET A N 1
ATOM 782 C CA . MET A 1 100 ? 1.141 -3.453 19.889 1.00 98.25 100 MET A CA 1
ATOM 783 C C . MET A 1 100 ? 0.166 -4.546 19.452 1.00 98.25 100 MET A C 1
ATOM 785 O O . MET A 1 100 ? -0.884 -4.678 20.071 1.00 98.25 100 MET A O 1
ATOM 789 N N . SER A 1 101 ? 0.513 -5.355 18.446 1.00 97.69 101 SER A N 1
ATOM 790 C CA . SER A 1 101 ? -0.340 -6.464 17.996 1.00 97.69 101 SER A CA 1
ATOM 791 C C . SER A 1 101 ? -0.532 -7.520 19.090 1.00 97.69 101 SER A C 1
ATOM 793 O O . SER A 1 101 ? -1.648 -7.993 19.293 1.00 97.69 101 SER A O 1
ATOM 795 N N . LEU A 1 102 ? 0.514 -7.831 19.865 1.00 97.88 102 LEU A N 1
ATOM 796 C CA . LEU A 1 102 ? 0.406 -8.728 21.021 1.00 97.88 102 LEU A CA 1
ATOM 797 C C . LEU A 1 102 ? -0.492 -8.143 22.124 1.00 97.88 102 LEU A C 1
ATOM 799 O O . LEU A 1 102 ? -1.355 -8.843 22.649 1.00 97.88 102 LEU A O 1
ATOM 803 N N . ALA A 1 103 ? -0.330 -6.858 22.454 1.00 98.38 103 ALA A N 1
ATOM 804 C CA . ALA A 1 103 ? -1.199 -6.174 23.412 1.00 98.38 103 ALA A CA 1
ATOM 805 C C . ALA A 1 103 ? -2.660 -6.136 22.947 1.00 98.38 103 ALA A C 1
ATOM 807 O O . ALA A 1 103 ? -3.568 -6.260 23.764 1.00 98.38 103 ALA A O 1
ATOM 808 N N . ALA A 1 104 ? -2.883 -5.962 21.644 1.00 98.31 104 ALA A N 1
ATOM 809 C CA . ALA A 1 104 ? -4.198 -5.944 21.024 1.00 98.31 104 ALA A CA 1
ATOM 810 C C . ALA A 1 104 ? -4.892 -7.305 21.110 1.00 98.31 104 ALA A C 1
ATOM 812 O O . ALA A 1 104 ? -6.052 -7.362 21.512 1.00 98.31 104 ALA A O 1
ATOM 813 N N . LEU A 1 105 ? -4.165 -8.393 20.841 1.00 97.81 105 LEU A N 1
ATOM 814 C CA . LEU A 1 105 ? -4.663 -9.752 21.050 1.00 97.81 105 LEU A CA 1
ATOM 815 C C . LEU A 1 105 ? -5.025 -9.996 22.526 1.00 97.81 105 LEU A C 1
ATOM 817 O O . LEU A 1 105 ? -6.114 -10.472 22.827 1.00 97.81 105 LEU A O 1
ATOM 821 N N . GLN A 1 106 ? -4.159 -9.587 23.462 1.00 98.00 106 GLN A N 1
ATOM 822 C CA . GLN A 1 106 ? -4.444 -9.691 24.899 1.00 98.00 106 GLN A CA 1
ATOM 823 C C . GLN A 1 106 ? -5.648 -8.847 25.337 1.00 98.00 106 GLN A C 1
ATOM 825 O O . GLN A 1 106 ? -6.402 -9.270 26.206 1.00 98.00 106 GLN A O 1
ATOM 830 N N . ALA A 1 107 ? -5.819 -7.651 24.770 1.00 98.06 107 ALA A N 1
ATOM 831 C CA . ALA A 1 107 ? -6.940 -6.768 25.080 1.00 98.06 107 ALA A CA 1
ATOM 832 C C . ALA A 1 107 ? -8.271 -7.302 24.540 1.00 98.06 107 ALA A C 1
ATOM 834 O O . ALA A 1 107 ? -9.313 -7.045 25.139 1.00 98.06 107 ALA A O 1
ATOM 835 N N . ALA A 1 108 ? -8.228 -8.019 23.417 1.00 97.62 108 ALA A N 1
ATOM 836 C CA . ALA A 1 108 ? -9.392 -8.629 22.802 1.00 97.62 108 ALA A CA 1
ATOM 837 C C . ALA A 1 108 ? -9.826 -9.934 23.482 1.00 97.62 108 ALA A C 1
ATOM 839 O O . ALA A 1 108 ? -10.999 -10.287 23.375 1.00 97.62 108 ALA A O 1
ATOM 840 N N . TYR A 1 109 ? -8.931 -10.637 24.179 1.00 97.19 109 TYR A N 1
ATOM 841 C CA . TYR A 1 109 ? -9.212 -11.945 24.773 1.00 97.19 109 TYR A CA 1
ATOM 842 C C . TYR A 1 109 ? -10.482 -11.946 25.637 1.00 97.19 109 TYR A C 1
ATOM 844 O O . TYR A 1 109 ? -10.619 -11.162 26.574 1.00 97.19 109 TYR A O 1
ATOM 852 N N . GLY A 1 110 ? -11.432 -12.824 25.301 1.00 93.62 110 GLY A N 1
ATOM 853 C CA . GLY A 1 110 ? -12.716 -12.949 26.002 1.00 93.62 110 GLY A CA 1
ATOM 854 C C . GLY A 1 110 ? -13.732 -11.825 25.744 1.00 93.62 110 GLY A C 1
ATOM 855 O O . GLY A 1 110 ? -14.839 -11.895 26.266 1.00 93.62 110 GLY A O 1
ATOM 856 N N . SER A 1 111 ? -13.410 -10.813 24.930 1.00 94.31 111 SER A N 1
ATOM 857 C CA . SER A 1 111 ? -14.341 -9.713 24.605 1.00 94.31 111 SER A CA 1
ATOM 858 C C . SER A 1 111 ? -15.350 -10.052 23.499 1.00 94.31 111 SER A C 1
ATOM 860 O O . SER A 1 111 ? -16.276 -9.278 23.256 1.00 94.31 111 SER A O 1
ATOM 862 N N . GLY A 1 112 ? -15.152 -11.170 22.791 1.00 94.81 112 GLY A N 1
ATOM 863 C CA . GLY A 1 112 ? -15.980 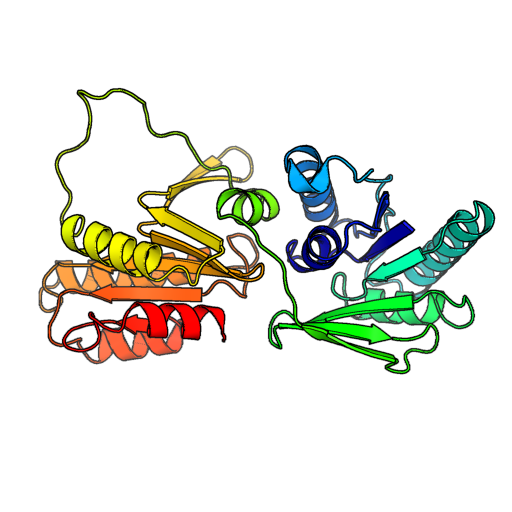-11.585 21.655 1.00 94.81 112 GLY A CA 1
ATOM 864 C C . GLY A 1 112 ? -15.777 -10.767 20.373 1.00 94.81 112 GLY A C 1
ATOM 865 O O . GLY A 1 112 ? -16.453 -11.027 19.379 1.00 94.81 112 GLY A O 1
ATOM 866 N N . VAL A 1 113 ? -14.859 -9.792 20.359 1.00 97.06 113 VAL A N 1
ATOM 867 C CA . VAL A 1 113 ? -14.534 -9.037 19.139 1.00 97.06 113 VAL A CA 1
ATOM 868 C C . VAL A 1 113 ? -13.850 -9.931 18.113 1.00 97.06 113 VAL A C 1
ATOM 870 O O . VAL A 1 113 ? -13.051 -10.806 18.453 1.00 97.06 113 VAL A O 1
ATOM 873 N N . ARG A 1 114 ? -14.133 -9.682 16.836 1.00 97.75 114 ARG A N 1
ATOM 874 C CA . ARG A 1 114 ? -13.449 -10.362 15.737 1.00 97.75 114 ARG A CA 1
ATOM 875 C C . ARG A 1 114 ? -12.181 -9.606 15.367 1.00 97.75 114 ARG A C 1
ATOM 877 O O . ARG A 1 114 ? -12.169 -8.377 15.286 1.00 97.75 114 ARG A O 1
ATOM 884 N N . LEU A 1 115 ? -11.107 -10.348 15.157 1.00 98.50 115 LEU A N 1
ATOM 885 C CA . LEU A 1 115 ? -9.809 -9.818 14.774 1.00 98.50 115 LEU A CA 1
ATOM 886 C C . LEU A 1 115 ? -9.607 -10.044 13.281 1.00 98.50 115 LEU A C 1
ATOM 888 O O . LEU A 1 115 ? -10.084 -11.037 12.731 1.00 98.50 115 LEU A O 1
ATOM 892 N N . LEU A 1 116 ? -8.875 -9.142 12.640 1.00 98.06 116 LEU A N 1
ATOM 893 C CA . LEU A 1 116 ? -8.445 -9.321 11.261 1.00 98.06 116 LEU A CA 1
ATOM 894 C C . LEU A 1 116 ? -6.969 -8.976 11.094 1.00 98.06 116 LEU A C 1
ATOM 896 O O . LEU A 1 116 ? -6.436 -8.090 11.770 1.00 98.06 116 LEU A O 1
ATOM 900 N N . TYR A 1 117 ? -6.320 -9.664 10.166 1.00 98.38 117 TYR A N 1
ATOM 901 C CA . TYR A 1 117 ? -4.962 -9.395 9.722 1.00 98.38 117 TYR A CA 1
ATOM 902 C C . TYR A 1 117 ? -4.927 -9.382 8.194 1.00 98.38 117 TYR A C 1
ATOM 904 O O . TYR A 1 117 ? -5.418 -10.299 7.544 1.00 98.38 117 TYR A O 1
ATOM 912 N N . VAL A 1 118 ? -4.351 -8.339 7.609 1.00 97.94 118 VAL A N 1
ATOM 913 C CA . VAL A 1 118 ? -4.252 -8.151 6.163 1.00 97.94 118 VAL A CA 1
ATOM 914 C C . VAL A 1 118 ? -2.891 -8.659 5.705 1.00 97.94 118 VAL A C 1
ATOM 916 O O . VAL A 1 118 ? -1.875 -7.982 5.860 1.00 97.94 118 VAL A O 1
ATOM 919 N N . SER A 1 119 ? -2.866 -9.852 5.117 1.00 95.69 119 SER A N 1
ATOM 920 C CA . SER A 1 119 ? -1.671 -10.388 4.469 1.00 95.69 119 SER A CA 1
ATOM 921 C C . SER A 1 119 ? -1.608 -9.877 3.032 1.00 95.69 119 SER A C 1
ATOM 923 O O . SER A 1 119 ? -2.205 -10.449 2.122 1.00 95.69 119 SER A O 1
ATOM 925 N N . THR A 1 120 ? -0.914 -8.756 2.817 1.00 91.50 120 THR A N 1
ATOM 926 C CA . THR A 1 120 ? -0.756 -8.170 1.472 1.00 91.50 120 THR A CA 1
ATOM 927 C C . THR A 1 120 ? 0.069 -9.066 0.542 1.00 91.50 120 THR A C 1
ATOM 929 O O . THR A 1 120 ? -0.211 -9.126 -0.655 1.00 91.50 120 THR A O 1
ATOM 932 N N . GLU A 1 121 ? 1.045 -9.790 1.094 1.00 90.25 121 GLU A N 1
ATOM 933 C CA . GLU A 1 121 ? 1.871 -10.763 0.369 1.00 90.25 121 GLU A CA 1
ATOM 934 C C . GLU A 1 121 ? 1.021 -11.932 -0.148 1.00 90.25 121 GLU A C 1
ATOM 936 O O . GLU A 1 121 ? 0.991 -12.204 -1.348 1.00 90.25 121 GLU A O 1
ATOM 941 N N . GLU A 1 122 ? 0.224 -12.547 0.733 1.00 93.12 122 GLU A N 1
ATOM 942 C CA . GLU A 1 122 ? -0.653 -13.666 0.361 1.00 93.12 122 GLU A CA 1
ATOM 943 C C . GLU A 1 122 ? -2.004 -13.226 -0.225 1.00 93.12 122 GLU A C 1
ATOM 945 O O . GLU A 1 122 ? -2.839 -14.063 -0.560 1.00 93.12 122 GLU A O 1
ATOM 950 N N . LYS A 1 123 ? -2.218 -11.913 -0.385 1.00 94.56 123 LYS A N 1
ATOM 951 C CA . LYS A 1 123 ? -3.413 -11.299 -0.992 1.00 94.56 123 LYS A CA 1
ATOM 952 C C . LYS A 1 123 ? -4.714 -11.733 -0.311 1.00 94.56 123 LYS A C 1
ATOM 954 O O . LYS A 1 123 ? -5.732 -11.936 -0.973 1.00 94.56 123 LYS A O 1
ATOM 959 N N . GLN A 1 124 ? -4.681 -11.867 1.010 1.00 96.94 124 GLN A N 1
ATOM 960 C CA . GLN A 1 124 ? -5.820 -12.335 1.789 1.00 96.94 124 GLN A CA 1
ATOM 961 C C . GLN A 1 124 ? -5.969 -11.610 3.122 1.00 96.94 124 GLN A C 1
ATOM 963 O O . GLN A 1 124 ? -5.003 -11.141 3.728 1.00 96.94 124 GLN A O 1
ATOM 968 N N . LEU A 1 125 ? -7.209 -11.549 3.583 1.00 98.12 125 LEU A N 1
ATOM 969 C CA . LEU A 1 125 ? -7.572 -11.206 4.944 1.00 98.12 125 LEU A CA 1
ATOM 970 C C . LEU A 1 125 ? -7.674 -12.497 5.754 1.00 98.12 125 LEU A C 1
ATOM 972 O O . LEU A 1 125 ? -8.310 -13.460 5.329 1.00 98.12 125 LEU A O 1
ATOM 976 N N . ILE A 1 126 ? -7.051 -12.505 6.924 1.00 98.44 126 ILE A N 1
ATOM 977 C CA . ILE A 1 126 ? -7.097 -13.603 7.885 1.00 98.44 126 ILE A CA 1
ATOM 978 C C . ILE A 1 126 ? -7.967 -13.147 9.051 1.00 98.44 126 ILE A C 1
ATOM 980 O O . ILE A 1 126 ? -7.684 -12.117 9.668 1.00 98.44 126 ILE A O 1
ATOM 984 N N . TRP A 1 127 ? -9.011 -13.907 9.359 1.00 98.44 127 TRP A N 1
ATOM 985 C CA . TRP A 1 127 ? -9.934 -13.631 10.453 1.00 98.44 127 TRP A CA 1
ATOM 986 C C . TRP A 1 127 ? -9.614 -14.501 11.650 1.00 98.44 127 TRP A C 1
ATOM 988 O O . TRP A 1 127 ? -9.502 -15.720 11.522 1.00 98.44 127 TRP A O 1
ATOM 998 N N . LEU A 1 128 ? -9.532 -13.884 12.825 1.00 98.38 128 LEU A N 1
ATOM 999 C CA . LEU A 1 128 ? -9.302 -14.591 14.078 1.00 98.38 128 LEU A CA 1
ATOM 1000 C C . LEU A 1 128 ? -10.426 -14.280 15.071 1.00 98.38 128 LEU A C 1
ATOM 1002 O O . LEU A 1 128 ? -11.005 -13.187 15.072 1.00 98.38 128 LEU A O 1
ATOM 1006 N N . ALA A 1 129 ? -10.735 -15.241 15.931 1.00 98.06 129 ALA A N 1
ATOM 1007 C CA . ALA A 1 129 ? -11.582 -15.013 17.089 1.00 98.06 129 ALA A CA 1
ATOM 1008 C C . ALA A 1 129 ? -10.819 -14.211 18.153 1.00 98.06 129 ALA A C 1
ATOM 1010 O O . ALA A 1 129 ? -9.606 -14.007 18.066 1.00 98.06 129 ALA A O 1
ATOM 1011 N N . SER A 1 130 ? -11.528 -13.761 19.188 1.00 96.94 130 SER A N 1
ATOM 1012 C CA . SER A 1 130 ? -10.935 -12.974 20.274 1.00 96.94 130 SER A CA 1
ATOM 1013 C C . SER A 1 130 ? -9.819 -13.697 21.038 1.00 96.94 130 SER A C 1
ATOM 1015 O O . SER A 1 130 ? -9.013 -13.038 21.684 1.00 96.94 130 SER A O 1
ATOM 1017 N N . ASP A 1 131 ? -9.765 -15.029 20.986 1.00 95.69 131 ASP A N 1
ATOM 1018 C CA . ASP A 1 131 ? -8.706 -15.845 21.597 1.00 95.69 131 ASP A CA 1
ATOM 1019 C C . ASP A 1 131 ? -7.481 -16.059 20.684 1.00 95.69 131 ASP A C 1
ATOM 1021 O O . ASP A 1 131 ? -6.489 -16.646 21.112 1.00 95.69 131 ASP A O 1
ATOM 1025 N N . GLY A 1 132 ? -7.527 -15.554 19.447 1.00 95.25 132 GLY A N 1
ATOM 1026 C CA . GLY A 1 132 ? -6.470 -15.696 18.447 1.00 95.25 132 GLY A CA 1
ATOM 1027 C C . GLY A 1 132 ? -6.582 -16.938 17.565 1.00 95.25 132 GLY A C 1
ATOM 1028 O O . GLY A 1 132 ? -5.755 -17.092 16.667 1.00 95.25 132 GLY A O 1
ATOM 1029 N N . SER A 1 133 ? -7.581 -17.799 17.773 1.00 97.06 133 SER A N 1
ATOM 1030 C CA . SER A 1 133 ? -7.841 -18.925 16.872 1.00 97.06 133 SER A CA 1
ATOM 1031 C C . SER A 1 133 ? -8.287 -18.430 15.493 1.00 97.06 133 SER A C 1
ATOM 1033 O O . SER A 1 133 ? -9.066 -17.481 15.380 1.00 97.06 133 SER A O 1
ATOM 1035 N N . GLU A 1 134 ? -7.771 -19.048 14.428 1.00 97.62 134 GLU A N 1
ATOM 1036 C CA . GLU A 1 134 ? -8.169 -18.709 13.061 1.00 97.62 134 GLU A CA 1
ATOM 1037 C C . GLU A 1 134 ? -9.602 -19.181 12.797 1.00 97.62 134 GLU A C 1
ATOM 1039 O O . GLU A 1 134 ? -9.950 -20.335 13.040 1.00 97.62 134 GLU A O 1
ATOM 1044 N N . VAL A 1 135 ? -10.434 -18.267 12.301 1.00 97.25 135 VAL A N 1
ATOM 1045 C CA . VAL A 1 135 ? -11.845 -18.513 11.966 1.00 97.25 135 VAL A CA 1
ATOM 1046 C C . VAL A 1 135 ? -12.020 -18.693 10.460 1.00 97.25 135 VAL A C 1
ATOM 1048 O O . VAL A 1 135 ? -12.943 -19.374 10.021 1.00 97.25 135 VAL A O 1
ATOM 1051 N N . GLY A 1 136 ? -11.140 -18.094 9.659 1.00 97.94 136 GLY A N 1
ATOM 1052 C CA . GLY A 1 136 ? -11.135 -18.272 8.215 1.00 97.94 136 GLY A CA 1
ATOM 1053 C C . GLY A 1 136 ? -10.246 -17.269 7.496 1.00 97.94 136 GLY A C 1
ATOM 1054 O O . GLY A 1 136 ? -9.650 -16.377 8.103 1.00 97.94 136 GLY A O 1
ATOM 1055 N N . ARG A 1 137 ? -10.199 -17.409 6.173 1.00 98.12 137 ARG A N 1
ATOM 1056 C CA . ARG A 1 137 ? -9.482 -16.510 5.268 1.00 98.12 137 ARG A CA 1
ATOM 1057 C C . ARG A 1 137 ? -10.363 -16.146 4.090 1.00 98.12 137 ARG A C 1
ATOM 1059 O O . ARG A 1 137 ? -11.169 -16.961 3.646 1.00 98.12 137 ARG A O 1
ATOM 1066 N N . GLU A 1 138 ? -10.174 -14.948 3.564 1.00 97.38 138 GLU A N 1
ATOM 1067 C CA . GLU A 1 138 ? -10.805 -14.522 2.318 1.00 97.38 138 GLU A CA 1
ATOM 1068 C C . GLU A 1 138 ? -9.835 -13.713 1.458 1.00 97.38 138 GLU A C 1
ATOM 1070 O O . GLU A 1 138 ? -8.969 -13.003 1.969 1.00 97.38 138 GLU A O 1
ATOM 1075 N N . ALA A 1 139 ? -9.966 -13.833 0.138 1.00 97.31 139 ALA A N 1
ATOM 1076 C CA . ALA A 1 139 ? -9.126 -13.097 -0.796 1.00 97.31 139 ALA A CA 1
ATOM 1077 C C . ALA A 1 139 ? -9.390 -11.587 -0.706 1.00 97.31 139 ALA A C 1
ATOM 1079 O O . ALA A 1 139 ? -10.521 -11.150 -0.486 1.00 97.31 139 ALA A O 1
ATOM 1080 N N . ILE A 1 140 ? -8.350 -10.787 -0.943 1.00 96.94 140 ILE A N 1
ATOM 1081 C CA . ILE A 1 140 ? -8.499 -9.343 -1.117 1.00 96.94 140 ILE A CA 1
ATOM 1082 C C . ILE A 1 140 ? -9.143 -9.084 -2.483 1.00 96.94 140 ILE A C 1
ATOM 1084 O O . ILE A 1 140 ? -8.567 -9.392 -3.529 1.00 96.94 140 ILE A O 1
ATOM 1088 N N . GLN A 1 141 ? -10.345 -8.515 -2.472 1.00 95.69 141 GLN A N 1
ATOM 1089 C CA . GLN A 1 141 ? -11.169 -8.269 -3.658 1.00 95.69 141 GLN A CA 1
ATOM 1090 C C . GLN A 1 141 ? -11.649 -6.817 -3.696 1.00 95.69 141 GLN A C 1
ATOM 1092 O O . GLN A 1 141 ? -12.840 -6.529 -3.733 1.00 95.69 141 GLN A O 1
ATOM 1097 N N . VAL A 1 142 ? -10.699 -5.887 -3.690 1.00 96.19 142 VAL A N 1
ATOM 1098 C CA . VAL A 1 142 ? -10.980 -4.452 -3.812 1.00 96.19 142 VAL A CA 1
ATOM 1099 C C . VAL A 1 142 ? -10.730 -3.972 -5.238 1.00 96.19 142 VAL A C 1
ATOM 1101 O O . VAL A 1 142 ? -9.892 -4.537 -5.940 1.00 96.19 142 VAL A O 1
ATOM 1104 N N . ARG A 1 143 ? -11.415 -2.902 -5.643 1.00 95.81 143 ARG A N 1
ATOM 1105 C CA . ARG A 1 143 ? -11.053 -2.115 -6.827 1.00 95.81 143 ARG A CA 1
ATOM 1106 C C . ARG A 1 143 ? -10.591 -0.747 -6.366 1.00 95.81 143 ARG A C 1
ATOM 1108 O O . ARG A 1 143 ? -11.383 -0.008 -5.791 1.00 95.81 143 ARG A O 1
ATOM 1115 N N . VAL A 1 144 ? -9.314 -0.451 -6.576 1.00 95.25 144 VAL A N 1
ATOM 1116 C CA . VAL A 1 144 ? -8.687 0.796 -6.118 1.00 95.25 144 VAL A CA 1
ATOM 1117 C C . VAL A 1 144 ? -8.009 1.447 -7.306 1.00 95.25 144 VAL A C 1
ATOM 1119 O O . VAL A 1 144 ? -7.211 0.792 -7.972 1.00 95.25 144 VAL A O 1
ATOM 1122 N N . ASP A 1 145 ? -8.300 2.713 -7.576 1.00 96.81 145 ASP A N 1
ATOM 1123 C CA . ASP A 1 145 ? -7.659 3.452 -8.661 1.00 96.81 145 ASP A CA 1
ATOM 1124 C C . ASP A 1 145 ? -6.267 3.993 -8.266 1.00 96.81 145 ASP A C 1
ATOM 1126 O O . ASP A 1 145 ? -5.841 3.946 -7.102 1.00 96.81 145 ASP A O 1
ATOM 1130 N N . VAL A 1 146 ? -5.520 4.503 -9.252 1.00 96.69 146 VAL A N 1
ATOM 1131 C CA . VAL A 1 146 ? -4.165 5.034 -9.025 1.00 96.69 146 VAL A CA 1
ATOM 1132 C C . VAL A 1 146 ? -4.186 6.226 -8.060 1.00 96.69 146 VAL A C 1
ATOM 1134 O O . VAL A 1 146 ? -3.266 6.386 -7.253 1.00 96.69 146 VAL A O 1
ATOM 1137 N N . TRP A 1 147 ? -5.230 7.057 -8.102 1.00 95.88 147 TRP A N 1
ATOM 1138 C CA . TRP A 1 147 ? -5.359 8.222 -7.231 1.00 95.88 147 TRP A CA 1
ATOM 1139 C C . TRP A 1 147 ? -5.600 7.817 -5.775 1.00 95.88 147 TRP A C 1
ATOM 1141 O O . TRP A 1 147 ? -4.897 8.316 -4.897 1.00 95.88 147 TRP A O 1
ATOM 1151 N N . GLN A 1 148 ? -6.515 6.884 -5.514 1.00 96.56 148 GLN A N 1
ATOM 1152 C CA . GLN A 1 148 ? -6.838 6.364 -4.188 1.00 96.56 148 GLN A CA 1
ATOM 1153 C C . GLN A 1 148 ? -5.589 5.767 -3.536 1.0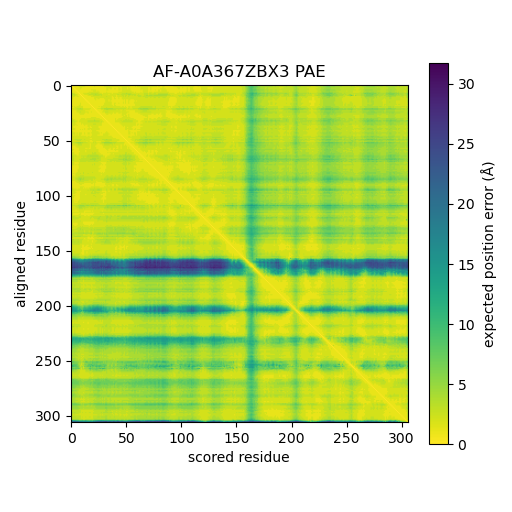0 96.56 148 GLN A C 1
ATOM 1155 O O . GLN A 1 148 ? -5.253 6.115 -2.400 1.00 96.56 148 GLN A O 1
ATOM 1160 N N . TYR A 1 149 ? -4.843 4.937 -4.276 1.00 96.88 149 TYR A N 1
ATOM 1161 C CA . TYR A 1 149 ? -3.615 4.329 -3.769 1.00 96.88 149 TYR A CA 1
ATOM 1162 C C . TYR A 1 149 ? -2.548 5.388 -3.445 1.00 96.88 149 TYR A C 1
ATOM 1164 O O . TYR A 1 149 ? -1.998 5.412 -2.343 1.00 96.88 149 TYR A O 1
ATOM 1172 N N . LEU A 1 150 ? -2.247 6.299 -4.375 1.00 94.88 150 LEU A N 1
ATOM 1173 C CA . LEU A 1 150 ? -1.221 7.326 -4.161 1.00 94.88 150 LEU A CA 1
ATOM 1174 C C . LEU A 1 150 ? -1.614 8.312 -3.046 1.00 94.88 150 LEU A C 1
ATOM 1176 O O . LEU A 1 150 ? -0.778 8.661 -2.207 1.00 94.88 150 LEU A O 1
ATOM 1180 N N . ASN A 1 151 ? -2.890 8.696 -2.967 1.00 93.50 151 ASN A N 1
ATOM 1181 C CA . ASN A 1 151 ? -3.424 9.554 -1.910 1.00 93.50 151 ASN A CA 1
ATOM 1182 C C . ASN A 1 151 ? -3.338 8.880 -0.530 1.00 93.50 151 ASN A C 1
ATOM 1184 O O . ASN A 1 151 ? -2.994 9.548 0.446 1.00 93.50 151 ASN A O 1
ATOM 1188 N N . ALA A 1 152 ? -3.535 7.560 -0.429 1.00 93.94 152 ALA A N 1
ATOM 1189 C CA . ALA A 1 152 ? -3.306 6.820 0.817 1.00 93.94 152 ALA A CA 1
ATOM 1190 C C . ALA A 1 152 ? -1.857 6.952 1.325 1.00 93.94 152 ALA A C 1
ATOM 1192 O O . ALA A 1 152 ? -1.618 7.025 2.530 1.00 93.94 152 ALA A O 1
ATOM 1193 N N . HIS A 1 153 ? -0.892 7.054 0.408 1.00 92.50 153 HIS A N 1
ATOM 1194 C CA . HIS A 1 153 ? 0.527 7.281 0.700 1.00 92.50 153 HIS A CA 1
ATOM 1195 C C . HIS A 1 153 ? 0.913 8.763 0.893 1.00 92.50 153 HIS A C 1
ATOM 1197 O O . HIS A 1 153 ? 2.080 9.075 1.159 1.00 92.50 153 HIS A O 1
ATOM 1203 N N . GLY A 1 154 ? -0.045 9.689 0.777 1.00 90.50 154 GLY A N 1
ATOM 1204 C CA . GLY A 1 154 ? 0.208 11.132 0.836 1.00 90.50 154 GLY A CA 1
ATOM 1205 C C . GLY A 1 154 ? 0.948 11.677 -0.385 1.00 90.50 154 GLY A C 1
ATOM 1206 O O . GLY A 1 154 ? 1.641 12.691 -0.288 1.00 90.50 154 GLY A O 1
ATOM 1207 N N . LEU A 1 155 ? 0.841 10.991 -1.525 1.00 90.94 155 LEU A N 1
ATOM 1208 C CA . LEU A 1 155 ? 1.355 11.444 -2.811 1.00 90.94 155 LEU A CA 1
ATOM 1209 C C . LEU A 1 155 ? 0.238 12.174 -3.559 1.00 90.94 155 LEU A C 1
ATOM 1211 O O . LEU A 1 155 ? -0.827 11.618 -3.815 1.00 90.94 155 LEU A O 1
ATOM 1215 N N . HIS A 1 156 ? 0.485 13.432 -3.916 1.00 89.81 156 HIS A N 1
ATOM 1216 C CA . HIS A 1 156 ? -0.480 14.245 -4.650 1.00 89.81 156 HIS A CA 1
ATOM 1217 C C . HIS A 1 156 ? -0.219 14.154 -6.146 1.00 89.81 156 HIS A C 1
ATOM 1219 O O . HIS A 1 156 ? 0.851 14.575 -6.596 1.00 89.81 156 HIS A O 1
ATOM 1225 N N . ILE A 1 157 ? -1.208 13.673 -6.900 1.00 90.12 157 ILE A N 1
ATOM 1226 C CA . ILE A 1 157 ? -1.194 13.736 -8.362 1.00 90.12 157 ILE A CA 1
ATOM 1227 C C . ILE A 1 157 ? -1.372 15.196 -8.788 1.00 90.12 157 ILE A C 1
ATOM 1229 O O . ILE A 1 157 ? -2.290 15.881 -8.332 1.00 90.12 157 ILE A O 1
ATOM 1233 N N . GLN A 1 158 ? -0.472 15.686 -9.633 1.00 85.44 158 GLN A N 1
ATOM 1234 C CA . GLN A 1 158 ? -0.579 17.001 -10.245 1.00 85.44 158 GLN A CA 1
ATOM 1235 C C . GLN A 1 158 ? -1.394 16.908 -11.530 1.00 85.44 158 GLN A C 1
ATOM 1237 O O . GLN A 1 158 ? -1.161 16.031 -12.359 1.00 85.44 158 GLN A O 1
ATOM 1242 N N . ALA A 1 159 ? -2.319 17.848 -11.716 1.00 71.00 159 ALA A N 1
ATOM 1243 C CA . ALA A 1 159 ? -2.880 18.089 -13.034 1.00 71.00 159 ALA A CA 1
ATOM 1244 C C . ALA A 1 159 ? -1.768 18.646 -13.932 1.00 71.00 159 ALA A C 1
ATOM 1246 O O . ALA A 1 159 ? -1.078 19.594 -13.546 1.00 71.00 159 ALA A O 1
ATOM 1247 N N . LEU A 1 160 ? -1.592 18.057 -15.115 1.00 61.56 160 LEU A N 1
ATOM 1248 C CA . LEU A 1 160 ? -0.746 18.655 -16.143 1.00 61.56 160 LEU A CA 1
ATOM 1249 C C . LEU A 1 160 ? -1.293 20.051 -16.489 1.00 61.56 160 LEU A C 1
ATOM 1251 O O . LEU A 1 160 ? -2.514 20.243 -16.474 1.00 61.56 160 LEU A O 1
ATOM 1255 N N . PRO A 1 161 ? -0.430 21.031 -16.811 1.00 54.19 161 PRO A N 1
ATOM 1256 C CA . PRO A 1 161 ? -0.888 22.305 -17.342 1.00 54.19 161 PRO A CA 1
ATOM 1257 C C . PRO A 1 161 ? -1.752 22.045 -18.580 1.00 54.19 161 PRO A C 1
ATOM 1259 O O . PRO A 1 161 ? -1.287 21.472 -19.560 1.00 54.19 161 PRO A O 1
ATOM 1262 N N . THR A 1 162 ? -3.014 22.464 -18.544 1.00 50.94 162 THR A N 1
ATOM 1263 C CA . THR A 1 162 ? -4.021 22.230 -19.592 1.00 50.94 162 THR A CA 1
ATOM 1264 C C . THR A 1 162 ? -3.795 23.049 -20.865 1.00 50.94 162 THR A C 1
ATOM 1266 O O . THR A 1 162 ? -4.727 23.207 -21.644 1.00 50.94 162 THR A O 1
ATOM 1269 N N . ASN A 1 163 ? -2.593 23.588 -21.104 1.00 57.50 163 ASN A N 1
ATOM 1270 C CA . ASN A 1 163 ? -2.327 24.356 -22.316 1.00 57.50 163 ASN A CA 1
ATOM 1271 C C . ASN A 1 163 ? -2.174 23.399 -23.519 1.00 57.50 163 ASN A C 1
ATOM 1273 O O . ASN A 1 163 ? -1.122 22.768 -23.647 1.00 57.50 163 ASN A O 1
ATOM 1277 N N . PRO A 1 164 ? -3.165 23.310 -24.431 1.00 52.19 164 PRO A N 1
ATOM 1278 C CA . PRO A 1 164 ? -3.149 22.360 -25.548 1.00 52.19 164 PRO A CA 1
ATOM 1279 C C . PRO A 1 164 ? -2.061 22.682 -26.580 1.00 52.19 164 PRO A C 1
ATOM 1281 O O . PRO A 1 164 ? -1.700 21.833 -27.386 1.00 52.19 164 PRO A O 1
ATOM 1284 N N . TYR A 1 165 ? -1.533 23.909 -26.548 1.00 54.84 165 TYR A N 1
ATOM 1285 C CA . TYR A 1 165 ? -0.505 24.408 -27.461 1.00 54.84 165 TYR A CA 1
ATOM 1286 C C . TYR A 1 165 ? 0.911 24.339 -26.877 1.00 54.84 165 TYR A C 1
ATOM 1288 O O . TYR A 1 165 ? 1.861 24.755 -27.532 1.00 54.84 165 TYR A O 1
ATOM 1296 N N . ALA A 1 166 ? 1.062 23.829 -25.651 1.00 55.25 166 ALA A N 1
ATOM 1297 C CA . ALA A 1 166 ? 2.351 23.663 -24.980 1.00 55.25 166 ALA A CA 1
ATOM 1298 C C . ALA A 1 166 ? 2.640 22.198 -24.623 1.00 55.25 166 ALA A C 1
ATOM 1300 O O . ALA A 1 166 ? 3.410 21.938 -23.697 1.00 55.25 166 ALA A O 1
ATOM 1301 N N . ALA A 1 167 ? 2.022 21.243 -25.331 1.00 59.47 167 ALA A N 1
ATOM 1302 C CA . ALA A 1 167 ? 2.426 19.849 -25.222 1.00 59.47 167 ALA A CA 1
ATOM 1303 C C . ALA A 1 167 ? 3.916 19.765 -25.606 1.00 59.47 167 ALA A C 1
ATOM 1305 O O . ALA A 1 167 ? 4.271 20.178 -26.716 1.00 59.47 167 ALA A O 1
ATOM 1306 N N . PRO A 1 168 ? 4.802 19.319 -24.697 1.00 63.38 168 PRO A N 1
ATOM 1307 C CA . PRO A 1 168 ? 6.204 19.158 -25.039 1.00 63.38 168 PRO A CA 1
ATOM 1308 C C . PRO A 1 168 ? 6.320 18.187 -26.224 1.00 63.38 168 PRO A C 1
ATOM 1310 O O . PRO A 1 168 ? 5.479 17.293 -26.362 1.00 63.38 168 PRO A O 1
ATOM 1313 N N . PRO A 1 169 ? 7.325 18.362 -27.100 1.00 67.94 169 PRO A N 1
ATOM 1314 C CA . PRO A 1 169 ? 7.562 17.409 -28.175 1.00 67.94 169 PRO A CA 1
ATOM 1315 C C . PRO A 1 169 ? 7.741 15.998 -27.590 1.00 67.94 169 PRO A C 1
ATOM 1317 O O . PRO A 1 169 ? 8.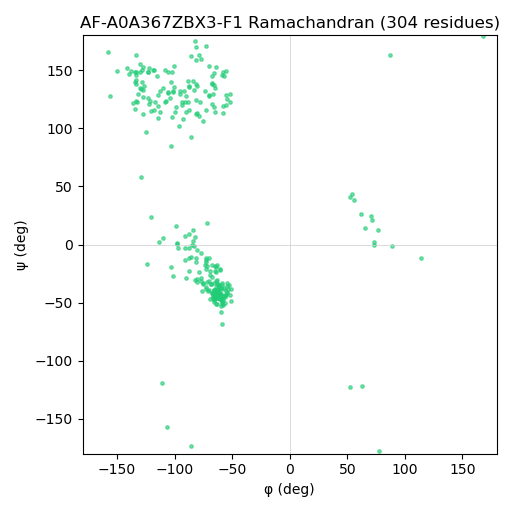246 15.890 -26.464 1.00 67.94 169 PRO A O 1
ATOM 1320 N N . PRO A 1 170 ? 7.356 14.939 -28.331 1.00 70.81 170 PRO A N 1
ATOM 1321 C CA . PRO A 1 170 ? 7.505 13.570 -27.861 1.00 70.81 170 PRO A CA 1
ATOM 1322 C C . PRO A 1 170 ? 8.937 13.312 -27.393 1.00 70.81 170 PRO A C 1
ATOM 1324 O O . PRO A 1 170 ? 9.895 13.633 -28.106 1.00 70.81 170 PRO A O 1
ATOM 1327 N N . LYS A 1 171 ? 9.090 12.771 -26.185 1.00 76.50 171 LYS A N 1
ATOM 1328 C CA . LYS A 1 171 ? 10.392 12.383 -25.645 1.00 76.50 171 LYS A CA 1
ATOM 1329 C C . LYS A 1 171 ? 10.789 11.014 -26.197 1.00 76.50 171 LYS A C 1
ATOM 1331 O O . LYS A 1 171 ? 9.967 10.206 -26.634 1.00 76.50 171 LYS A O 1
ATOM 1336 N N . GLU A 1 172 ? 12.088 10.738 -26.151 1.00 72.50 172 GLU A N 1
ATOM 1337 C CA . GLU A 1 172 ? 12.617 9.405 -26.426 1.00 72.50 172 GLU A CA 1
ATOM 1338 C C . GLU A 1 172 ? 11.995 8.388 -25.449 1.00 72.50 172 GLU A C 1
ATOM 1340 O O . GLU A 1 172 ? 12.247 8.440 -24.245 1.00 72.50 172 GLU A O 1
ATOM 1345 N N . GLY A 1 173 ? 11.178 7.472 -25.975 1.00 79.50 173 GLY A N 1
ATOM 1346 C CA . GLY A 1 173 ? 10.475 6.445 -25.198 1.00 79.50 173 GLY A CA 1
ATOM 1347 C C . GLY A 1 173 ? 8.952 6.587 -25.171 1.00 79.50 173 GLY A C 1
ATOM 1348 O O . GLY A 1 173 ? 8.289 5.618 -24.804 1.00 79.50 173 GLY A O 1
ATOM 1349 N N . ASP A 1 174 ? 8.392 7.714 -25.625 1.00 86.50 174 ASP A N 1
ATOM 1350 C CA . ASP A 1 174 ? 6.944 7.977 -25.579 1.00 86.50 174 ASP A CA 1
ATOM 1351 C C . ASP A 1 174 ? 6.120 6.967 -26.390 1.00 86.50 174 ASP A C 1
ATOM 1353 O O . ASP A 1 174 ? 5.027 6.582 -25.976 1.00 86.50 174 ASP A O 1
ATOM 1357 N N . GLU A 1 175 ? 6.634 6.499 -27.532 1.00 91.69 175 GLU A N 1
ATOM 1358 C CA . GLU A 1 175 ? 5.964 5.471 -28.341 1.00 91.69 175 GLU A CA 1
ATOM 1359 C C . GLU A 1 175 ? 5.877 4.134 -27.597 1.00 91.69 175 GLU A C 1
ATOM 1361 O O . GLU A 1 175 ? 4.819 3.504 -27.568 1.00 91.69 175 GLU A O 1
ATOM 1366 N N . LEU A 1 176 ? 6.974 3.719 -26.950 1.00 94.38 176 LEU A N 1
ATOM 1367 C CA . LEU A 1 176 ? 7.013 2.500 -26.143 1.00 94.38 176 LEU A CA 1
ATOM 1368 C C . LEU A 1 176 ? 6.084 2.629 -24.931 1.00 94.38 176 LEU A C 1
ATOM 1370 O O . LEU A 1 176 ? 5.349 1.698 -24.612 1.00 94.38 176 LEU A O 1
ATOM 1374 N N . GLU A 1 177 ? 6.086 3.789 -24.280 1.00 94.62 177 GLU A N 1
ATOM 1375 C CA . GLU A 1 177 ? 5.199 4.090 -23.161 1.00 94.62 177 GLU A CA 1
ATOM 1376 C C . GLU A 1 177 ? 3.720 4.023 -23.577 1.00 94.62 177 GLU A C 1
ATOM 1378 O O . GLU A 1 177 ? 2.919 3.364 -22.910 1.00 94.62 177 GLU A O 1
ATOM 1383 N N . GLN A 1 178 ? 3.359 4.639 -24.709 1.00 95.38 178 GLN A N 1
ATOM 1384 C CA . GLN A 1 178 ? 2.011 4.574 -25.276 1.00 95.38 178 GLN A CA 1
ATOM 1385 C C . GLN A 1 178 ? 1.624 3.129 -25.618 1.00 95.38 178 GLN A C 1
ATOM 1387 O O . GLN A 1 178 ? 0.527 2.690 -25.275 1.00 95.38 178 GLN A O 1
ATOM 1392 N N . GLN A 1 179 ? 2.527 2.361 -26.233 1.00 96.25 179 GLN A N 1
ATOM 1393 C CA . GLN A 1 179 ? 2.292 0.958 -26.568 1.00 96.25 179 GLN A CA 1
ATOM 1394 C C . GLN A 1 179 ? 2.040 0.105 -25.313 1.00 96.25 179 GLN A C 1
ATOM 1396 O O . GLN A 1 179 ? 1.122 -0.718 -25.295 1.00 96.25 179 GLN A O 1
ATOM 1401 N N . VAL A 1 180 ? 2.845 0.282 -24.261 1.00 98.00 180 VAL A N 1
ATOM 1402 C CA . VAL A 1 180 ? 2.686 -0.427 -22.981 1.00 98.00 180 VAL A CA 1
ATOM 1403 C C . VAL A 1 180 ? 1.372 -0.035 -22.312 1.00 98.00 180 VAL A C 1
ATOM 1405 O O . VAL A 1 180 ? 0.617 -0.912 -21.889 1.00 98.00 180 VAL A O 1
ATOM 1408 N N . PHE A 1 181 ? 1.065 1.262 -22.261 1.00 98.25 181 PHE A N 1
ATOM 1409 C CA . PHE A 1 181 ? -0.190 1.777 -21.724 1.00 98.25 181 PHE A CA 1
ATOM 1410 C C . PHE A 1 181 ? -1.407 1.159 -22.426 1.00 98.25 181 PHE A C 1
ATOM 1412 O O . PHE A 1 181 ? -2.290 0.622 -21.759 1.00 98.25 181 PHE A O 1
ATOM 1419 N N . GLU A 1 182 ? -1.433 1.161 -23.761 1.00 98.12 182 GLU A N 1
ATOM 1420 C CA . GLU A 1 182 ? -2.539 0.594 -24.535 1.00 98.12 182 GLU A CA 1
ATOM 1421 C C . GLU A 1 182 ? -2.698 -0.910 -24.320 1.00 98.12 182 GLU A C 1
ATOM 1423 O O . GLU A 1 182 ? -3.825 -1.388 -24.197 1.00 98.12 182 GLU A O 1
ATOM 1428 N N . GLN A 1 183 ? -1.599 -1.668 -24.255 1.00 98.12 183 GLN A N 1
ATOM 1429 C CA . GLN A 1 183 ? -1.654 -3.107 -23.981 1.00 98.12 183 GLN A CA 1
ATOM 1430 C C . GLN A 1 183 ? -2.240 -3.396 -22.595 1.00 98.12 183 GLN A C 1
ATOM 1432 O O . GLN A 1 183 ? -3.130 -4.239 -22.460 1.00 98.12 183 GLN A O 1
ATOM 1437 N N . LEU A 1 184 ? -1.787 -2.669 -21.569 1.00 98.56 184 LEU A N 1
ATOM 1438 C CA . LEU A 1 184 ? -2.295 -2.820 -20.206 1.00 98.56 184 LEU A CA 1
ATOM 1439 C C . LEU A 1 184 ? -3.770 -2.417 -20.121 1.00 98.56 184 LEU A C 1
ATOM 1441 O O . LEU A 1 184 ? -4.568 -3.160 -19.551 1.00 98.56 184 LEU A O 1
ATOM 1445 N N . GLN A 1 185 ? -4.160 -1.305 -20.744 1.00 97.62 185 GLN A N 1
ATOM 1446 C CA . GLN A 1 185 ? -5.543 -0.834 -20.749 1.00 97.62 185 GLN A CA 1
ATOM 1447 C C . GLN A 1 185 ? -6.481 -1.791 -21.504 1.00 97.62 185 GLN A C 1
ATOM 1449 O O . GLN A 1 185 ? -7.529 -2.161 -20.975 1.00 97.62 185 GLN A O 1
ATOM 1454 N N . ARG A 1 186 ? -6.099 -2.248 -22.707 1.00 97.94 186 ARG A N 1
ATOM 1455 C CA . ARG A 1 186 ? -6.896 -3.188 -23.522 1.00 97.94 186 ARG A CA 1
ATOM 1456 C C . ARG A 1 186 ? -7.058 -4.559 -22.868 1.00 97.94 186 ARG A C 1
ATOM 1458 O O . ARG A 1 186 ? -8.018 -5.252 -23.185 1.00 97.94 186 ARG A O 1
ATOM 1465 N N . SER A 1 187 ? -6.158 -4.945 -21.960 1.00 97.81 187 SER A N 1
ATOM 1466 C CA . SER A 1 187 ? -6.269 -6.221 -21.245 1.00 97.81 187 SER A CA 1
ATOM 1467 C C . SER A 1 187 ? -7.521 -6.315 -20.365 1.00 97.81 187 SER A C 1
ATOM 1469 O O . SER A 1 187 ? -8.031 -7.411 -20.153 1.00 97.81 187 SER A O 1
ATOM 1471 N N . GLY A 1 188 ? -8.011 -5.191 -19.824 1.00 97.25 188 GLY A N 1
ATOM 1472 C CA . GLY A 1 188 ? -9.132 -5.175 -18.876 1.00 97.25 188 GLY A CA 1
ATOM 1473 C C . GLY A 1 188 ? -8.848 -5.865 -17.531 1.00 97.25 188 GLY A C 1
ATOM 1474 O O . GLY A 1 188 ? -9.781 -6.159 -16.789 1.00 97.25 188 GLY A O 1
ATOM 1475 N N . LEU A 1 189 ? -7.578 -6.149 -17.212 1.00 97.31 189 LEU A N 1
ATOM 1476 C CA . LEU A 1 189 ? -7.167 -6.926 -16.032 1.00 97.31 189 LEU A CA 1
ATOM 1477 C C . LEU A 1 189 ? -6.733 -6.079 -14.822 1.00 97.31 189 LEU A C 1
ATOM 1479 O O . LEU A 1 189 ? -6.329 -6.652 -13.804 1.00 97.31 189 LEU A O 1
ATOM 1483 N N . PHE A 1 190 ? -6.774 -4.753 -14.938 1.00 98.06 190 PHE A N 1
ATOM 1484 C CA . PHE A 1 190 ? -6.340 -3.790 -13.922 1.00 98.06 190 PHE A CA 1
ATOM 1485 C C . PHE A 1 190 ? -7.515 -2.909 -13.493 1.00 98.06 190 PHE A C 1
ATOM 1487 O O . PHE A 1 190 ? -8.416 -2.655 -14.291 1.00 98.06 190 PHE A O 1
ATOM 1494 N N . ASP A 1 191 ? -7.493 -2.446 -12.244 1.00 97.25 191 ASP A N 1
ATOM 1495 C CA . ASP A 1 191 ? -8.524 -1.555 -11.700 1.00 97.25 191 ASP A CA 1
ATOM 1496 C C . ASP A 1 191 ? -8.420 -0.159 -12.327 1.00 97.25 191 ASP A C 1
ATOM 1498 O O . ASP A 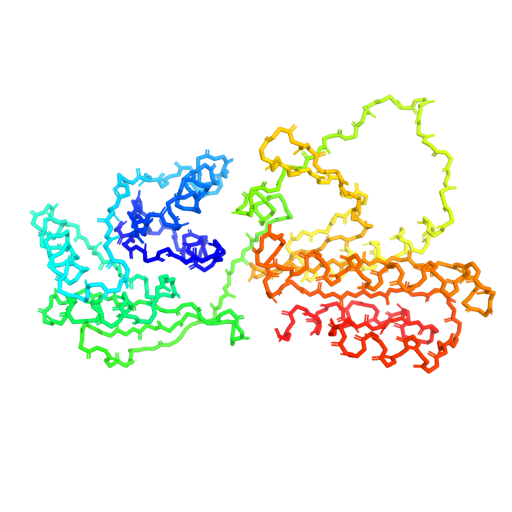1 191 ? -9.431 0.457 -12.658 1.00 97.25 191 ASP A O 1
ATOM 1502 N N . ASP A 1 192 ? -7.188 0.316 -12.519 1.00 98.25 192 ASP A N 1
ATOM 1503 C CA . ASP A 1 192 ? -6.872 1.558 -13.215 1.00 98.25 192 ASP A CA 1
ATOM 1504 C C . ASP A 1 192 ? -5.498 1.453 -13.897 1.00 98.25 192 ASP A C 1
ATOM 1506 O O . ASP A 1 192 ? -4.596 0.748 -13.432 1.00 98.25 192 ASP A O 1
ATOM 1510 N N . VAL A 1 193 ? -5.348 2.159 -15.018 1.00 98.19 193 VAL A N 1
ATOM 1511 C CA . VAL A 1 193 ? -4.111 2.258 -15.803 1.00 98.19 193 VAL A CA 1
ATOM 1512 C C . VAL A 1 193 ? -3.936 3.722 -16.178 1.00 98.19 193 VAL A C 1
ATOM 1514 O O . VAL A 1 193 ? -4.795 4.318 -16.828 1.00 98.19 193 VAL A O 1
ATOM 1517 N N . ARG A 1 194 ? -2.813 4.317 -15.778 1.00 97.06 194 ARG A N 1
ATOM 1518 C CA . ARG A 1 194 ? -2.490 5.723 -16.038 1.00 97.06 194 ARG A CA 1
ATOM 1519 C C . ARG A 1 194 ? -1.107 5.849 -16.654 1.00 97.06 194 ARG A C 1
ATOM 1521 O O . ARG A 1 194 ? -0.224 5.048 -16.366 1.00 97.06 194 ARG A O 1
ATOM 1528 N N . ARG A 1 195 ? -0.936 6.882 -17.475 1.00 94.62 195 ARG A N 1
ATOM 1529 C CA . ARG A 1 195 ? 0.323 7.245 -18.129 1.00 94.62 195 ARG A CA 1
ATOM 1530 C C . ARG A 1 195 ? 0.716 8.672 -17.758 1.00 94.62 195 ARG A C 1
ATOM 1532 O O . ARG A 1 195 ? -0.183 9.478 -17.504 1.00 94.62 195 ARG A O 1
ATOM 1539 N N . ASN A 1 196 ? 2.010 8.989 -17.755 1.00 91.56 196 ASN A N 1
ATOM 1540 C CA . ASN A 1 196 ? 2.540 10.324 -17.467 1.00 91.56 196 ASN A CA 1
ATOM 1541 C C . ASN A 1 196 ? 2.047 10.887 -16.120 1.00 91.56 196 ASN A C 1
ATOM 1543 O O . ASN A 1 196 ? 1.641 12.050 -16.001 1.00 91.56 196 ASN A O 1
ATOM 1547 N N . VAL A 1 197 ? 2.048 10.048 -15.079 1.00 92.38 197 VAL A N 1
ATOM 1548 C CA . VAL A 1 197 ? 1.530 10.420 -13.757 1.00 92.38 197 VAL A CA 1
ATOM 1549 C C . VAL A 1 197 ? 2.562 11.264 -13.021 1.00 92.38 197 VAL A C 1
ATOM 1551 O O . VAL A 1 197 ? 3.592 10.772 -12.567 1.00 92.38 197 VAL A O 1
ATOM 1554 N N . HIS A 1 198 ? 2.253 12.544 -12.848 1.00 91.69 198 HIS A N 1
ATOM 1555 C CA . HIS A 1 198 ? 3.093 13.470 -12.102 1.00 91.69 198 HIS A CA 1
ATOM 1556 C C . HIS A 1 198 ? 2.685 13.467 -10.633 1.00 91.69 198 HIS A C 1
ATOM 1558 O O . HIS A 1 198 ? 1.585 13.892 -10.282 1.00 91.69 198 HIS A O 1
ATOM 1564 N N . ILE A 1 199 ? 3.573 13.001 -9.760 1.00 91.69 199 ILE A N 1
ATOM 1565 C CA . ILE A 1 199 ? 3.341 12.961 -8.318 1.00 91.69 199 ILE A CA 1
ATOM 1566 C C . ILE A 1 199 ? 4.194 13.992 -7.599 1.00 91.69 199 ILE A C 1
ATOM 1568 O O . ILE A 1 199 ? 5.316 14.314 -7.993 1.00 91.69 199 ILE A O 1
ATOM 1572 N N . SER A 1 200 ? 3.672 14.483 -6.483 1.00 90.25 200 SER A N 1
ATOM 1573 C CA . SER A 1 200 ? 4.422 15.348 -5.591 1.00 90.25 200 SER A CA 1
ATOM 1574 C C . SER A 1 200 ? 4.275 14.935 -4.140 1.00 90.25 200 SER A C 1
ATOM 1576 O O . SER A 1 200 ? 3.188 14.561 -3.695 1.00 90.25 200 SER A O 1
ATOM 1578 N N . LYS A 1 201 ? 5.375 15.047 -3.394 1.00 85.94 201 LYS A N 1
ATOM 1579 C CA . LYS A 1 201 ? 5.386 14.856 -1.946 1.00 85.94 201 LYS A CA 1
ATOM 1580 C C . LYS A 1 201 ? 6.021 16.056 -1.264 1.00 85.94 201 LYS A C 1
ATOM 1582 O O . LYS A 1 201 ? 7.083 16.524 -1.677 1.00 85.94 201 LYS A O 1
ATOM 1587 N N . VAL A 1 202 ? 5.368 16.547 -0.217 1.00 80.75 202 VAL A N 1
ATOM 1588 C CA . VAL A 1 202 ? 5.922 17.592 0.646 1.00 80.75 202 VAL A CA 1
ATOM 1589 C C . VAL A 1 202 ? 6.732 16.919 1.749 1.00 80.75 202 VAL A C 1
ATOM 1591 O O . VAL A 1 202 ? 6.214 16.079 2.481 1.00 80.75 202 VAL A O 1
ATOM 1594 N N . ASN A 1 203 ? 8.010 17.276 1.857 1.00 72.81 203 ASN A N 1
ATOM 1595 C CA . ASN A 1 203 ? 8.888 16.841 2.935 1.00 72.81 203 ASN A CA 1
ATOM 1596 C C . ASN A 1 203 ? 9.494 18.080 3.610 1.00 72.81 203 ASN A C 1
ATOM 1598 O O . ASN A 1 203 ? 10.448 18.686 3.111 1.00 72.81 203 ASN A O 1
ATOM 1602 N N . GLY A 1 204 ? 8.878 18.510 4.714 1.00 74.88 204 GLY A N 1
ATOM 1603 C CA . GLY A 1 204 ? 9.173 19.802 5.334 1.00 74.88 204 GLY A CA 1
ATOM 1604 C C . GLY A 1 204 ? 8.838 20.958 4.386 1.00 74.88 204 GLY A C 1
ATOM 1605 O O . GLY A 1 204 ? 7.703 21.082 3.940 1.00 74.88 204 GLY A O 1
ATOM 1606 N N . GLN A 1 205 ? 9.830 21.791 4.061 1.00 70.50 205 GLN A N 1
ATOM 1607 C CA . GLN A 1 205 ? 9.675 22.912 3.120 1.00 70.50 205 GLN A CA 1
ATOM 1608 C C . GLN A 1 205 ? 9.913 22.527 1.651 1.00 70.50 205 GLN A C 1
ATOM 1610 O O . GLN A 1 205 ? 9.638 23.323 0.756 1.00 70.50 205 GLN A O 1
ATOM 1615 N N . LYS A 1 206 ? 10.446 21.328 1.375 1.00 76.88 206 LYS A N 1
ATOM 1616 C CA . LYS A 1 206 ? 10.790 20.912 0.011 1.00 76.88 206 LYS A CA 1
ATOM 1617 C C . LYS A 1 206 ? 9.657 20.100 -0.603 1.00 76.88 206 LYS A C 1
ATOM 1619 O O . LYS A 1 206 ? 9.163 19.147 -0.001 1.00 76.88 206 LYS A O 1
ATOM 1624 N N . ARG A 1 207 ? 9.287 20.454 -1.832 1.00 81.75 207 ARG A N 1
ATOM 1625 C CA . ARG A 1 207 ? 8.388 19.663 -2.674 1.00 81.75 207 ARG A CA 1
ATOM 1626 C C . ARG A 1 207 ? 9.230 18.853 -3.650 1.00 81.75 207 ARG A C 1
ATOM 1628 O O . ARG A 1 207 ? 9.963 19.430 -4.445 1.00 81.75 207 ARG A O 1
ATOM 1635 N N . VAL A 1 208 ? 9.131 17.532 -3.570 1.00 84.00 208 VAL A N 1
ATOM 1636 C CA . VAL A 1 208 ? 9.760 16.625 -4.536 1.00 84.00 208 VAL A CA 1
ATOM 1637 C C . VAL A 1 208 ? 8.720 16.278 -5.590 1.00 84.00 208 VAL A C 1
ATOM 1639 O O . VAL A 1 208 ? 7.598 15.915 -5.230 1.00 84.00 208 VAL A O 1
ATOM 1642 N N . LEU A 1 209 ? 9.086 16.430 -6.861 1.00 86.31 209 LEU A N 1
ATOM 1643 C CA . LEU A 1 209 ? 8.266 16.088 -8.021 1.00 86.31 209 LEU A CA 1
ATOM 1644 C C . LEU A 1 209 ? 8.880 14.876 -8.709 1.00 86.31 209 LEU A C 1
ATOM 1646 O O . LEU A 1 209 ? 10.092 14.858 -8.907 1.00 86.31 209 LEU A O 1
ATOM 1650 N N . ASN A 1 210 ? 8.052 13.901 -9.068 1.00 88.75 210 ASN A N 1
ATOM 1651 C CA . ASN A 1 210 ? 8.459 12.769 -9.891 1.00 88.75 210 ASN A CA 1
ATOM 1652 C C . ASN A 1 210 ? 7.420 12.538 -10.989 1.00 88.75 210 ASN A C 1
ATOM 1654 O O . ASN A 1 210 ? 6.223 12.726 -10.767 1.00 88.75 210 ASN A O 1
ATOM 1658 N N . GLU A 1 211 ? 7.896 12.100 -12.142 1.00 90.12 211 GLU A N 1
ATOM 1659 C CA . GLU A 1 211 ? 7.096 11.610 -13.261 1.00 90.12 211 GLU A CA 1
ATOM 1660 C C . GLU A 1 211 ? 7.154 10.080 -13.221 1.00 90.12 211 GLU A C 1
ATOM 1662 O O . GLU A 1 211 ? 8.222 9.503 -13.008 1.00 90.12 211 GLU A O 1
ATOM 1667 N N . LEU A 1 212 ? 5.999 9.429 -13.330 1.00 92.69 212 LEU A N 1
ATOM 1668 C CA . LEU A 1 212 ? 5.886 7.981 -13.452 1.00 92.69 212 LEU A CA 1
ATOM 1669 C C . LEU A 1 212 ? 5.314 7.671 -14.833 1.00 92.69 212 LEU A C 1
ATOM 1671 O O . LEU A 1 212 ? 4.188 8.089 -15.115 1.00 92.69 212 LEU A O 1
ATOM 1675 N N . ASP A 1 213 ? 6.077 6.934 -15.643 1.00 94.31 213 ASP A N 1
ATOM 1676 C CA . ASP A 1 213 ? 5.739 6.657 -17.043 1.00 94.31 213 ASP A CA 1
ATOM 1677 C C . ASP A 1 213 ? 4.373 5.945 -17.138 1.00 94.31 213 ASP A C 1
ATOM 1679 O O . ASP A 1 213 ? 3.366 6.539 -17.514 1.00 94.31 213 ASP A O 1
ATOM 1683 N N . VAL A 1 214 ? 4.270 4.693 -16.672 1.00 97.00 214 VAL A N 1
ATOM 1684 C CA . VAL A 1 214 ? 2.982 3.984 -16.575 1.00 97.00 214 VAL A CA 1
ATOM 1685 C C . VAL A 1 214 ? 2.774 3.453 -15.163 1.00 97.00 214 VAL A C 1
ATOM 1687 O O . VAL A 1 214 ? 3.676 2.895 -14.537 1.00 97.00 214 VAL A O 1
ATOM 1690 N N . VAL A 1 215 ? 1.562 3.622 -14.646 1.00 97.75 215 VAL A N 1
ATOM 1691 C CA . VAL A 1 215 ? 1.162 3.180 -13.310 1.00 97.75 215 VAL A CA 1
ATOM 1692 C C . VAL A 1 215 ? -0.124 2.384 -13.424 1.00 97.75 215 VAL A C 1
ATOM 1694 O O . VAL A 1 215 ? -1.069 2.816 -14.084 1.00 97.75 215 VAL A O 1
ATOM 1697 N N . VAL A 1 216 ? -0.169 1.232 -12.761 1.00 98.44 216 VAL A N 1
ATOM 1698 C CA . VAL A 1 216 ? -1.376 0.406 -12.686 1.00 98.44 216 VAL A CA 1
ATOM 1699 C C . VAL A 1 216 ? -1.723 0.080 -11.250 1.00 98.44 216 VAL A C 1
ATOM 1701 O O . VAL A 1 216 ? -0.837 -0.037 -10.398 1.00 98.44 216 VAL A O 1
ATOM 1704 N N . THR A 1 217 ? -3.004 -0.149 -11.003 1.00 97.81 217 THR A N 1
ATOM 1705 C CA . THR A 1 217 ? -3.490 -0.741 -9.760 1.00 97.81 217 THR A CA 1
ATOM 1706 C C . THR A 1 217 ? -4.297 -2.002 -10.024 1.00 97.81 217 THR A C 1
ATOM 1708 O O . THR A 1 217 ? -4.931 -2.163 -11.068 1.00 97.81 217 THR A O 1
ATOM 1711 N N . ARG A 1 218 ? -4.241 -2.940 -9.079 1.00 96.12 218 ARG A N 1
ATOM 1712 C CA . ARG A 1 218 ? -5.073 -4.146 -9.069 1.00 96.12 218 ARG A CA 1
ATOM 1713 C C . ARG A 1 218 ? -5.195 -4.674 -7.649 1.00 96.12 218 ARG A C 1
ATOM 1715 O O . ARG A 1 218 ? -4.171 -4.916 -7.011 1.00 96.12 218 ARG A O 1
ATOM 1722 N N . GLN A 1 219 ? -6.418 -4.905 -7.177 1.00 94.12 219 GLN A N 1
ATOM 1723 C CA . GLN A 1 219 ? -6.690 -5.539 -5.879 1.00 94.12 219 GLN A CA 1
ATOM 1724 C C . GLN A 1 219 ? -5.945 -4.853 -4.722 1.00 94.12 219 GLN A C 1
ATOM 1726 O O . GLN A 1 219 ? -5.385 -5.498 -3.837 1.00 94.12 219 GLN A O 1
ATOM 1731 N N . GLY A 1 220 ? -5.905 -3.516 -4.761 1.00 93.81 220 GLY A N 1
ATOM 1732 C CA . GLY A 1 220 ? -5.280 -2.696 -3.723 1.00 93.81 220 GLY A CA 1
ATOM 1733 C C . GLY A 1 220 ? -3.752 -2.763 -3.705 1.00 93.81 220 GLY A C 1
ATOM 1734 O O . GLY A 1 220 ? -3.133 -2.442 -2.693 1.00 93.81 220 GLY A O 1
ATOM 1735 N N . ARG A 1 221 ? -3.134 -3.170 -4.818 1.00 95.31 221 ARG A N 1
ATOM 1736 C CA . ARG A 1 221 ? -1.689 -3.103 -5.057 1.00 95.31 221 ARG A CA 1
ATOM 1737 C C . ARG A 1 221 ? -1.405 -2.200 -6.249 1.00 95.31 221 ARG A C 1
ATOM 1739 O O . ARG A 1 221 ? -2.215 -2.124 -7.168 1.00 95.31 221 ARG A O 1
ATOM 1746 N N . LEU A 1 222 ? -0.247 -1.549 -6.234 1.00 96.62 222 LEU A N 1
ATOM 1747 C CA . LEU A 1 222 ? 0.220 -0.665 -7.299 1.00 96.62 222 LEU A CA 1
ATOM 1748 C C . LEU A 1 222 ? 1.479 -1.240 -7.948 1.00 96.62 222 LEU A C 1
ATOM 1750 O O . LEU A 1 222 ? 2.308 -1.844 -7.265 1.00 96.62 222 LEU A O 1
ATOM 1754 N N . ALA A 1 223 ? 1.637 -1.043 -9.252 1.00 97.62 223 ALA A N 1
ATOM 1755 C CA . ALA A 1 223 ? 2.902 -1.258 -9.938 1.00 97.62 223 ALA A CA 1
ATOM 1756 C C . ALA A 1 223 ? 3.284 -0.025 -10.753 1.00 97.62 223 ALA A C 1
ATOM 1758 O O . ALA A 1 223 ? 2.438 0.600 -11.394 1.00 97.62 223 ALA A O 1
ATOM 1759 N N . VAL A 1 224 ? 4.574 0.301 -10.716 1.00 97.69 224 VAL A N 1
ATOM 1760 C CA . VAL A 1 224 ? 5.190 1.349 -11.527 1.00 97.69 224 VAL A CA 1
ATOM 1761 C C . VAL A 1 224 ? 6.006 0.686 -12.623 1.00 97.69 224 VAL A C 1
ATOM 1763 O O . VAL A 1 224 ? 6.816 -0.212 -12.369 1.00 97.69 224 VAL A O 1
ATOM 1766 N N . ILE A 1 225 ? 5.780 1.149 -13.842 1.00 97.75 225 ILE A N 1
ATOM 1767 C CA . ILE A 1 225 ? 6.437 0.684 -15.046 1.00 97.75 225 ILE A CA 1
ATOM 1768 C C . ILE A 1 225 ? 7.216 1.862 -15.622 1.00 97.75 225 ILE A C 1
ATOM 1770 O O . ILE A 1 225 ? 6.622 2.897 -15.907 1.00 97.75 225 ILE A O 1
ATOM 1774 N N . SER A 1 226 ? 8.530 1.704 -15.791 1.00 96.19 226 SER A N 1
ATOM 1775 C CA . SER A 1 226 ? 9.344 2.659 -16.549 1.00 96.19 226 SER A CA 1
ATOM 1776 C C . SER A 1 226 ? 9.666 2.109 -17.933 1.00 96.19 226 SER A C 1
ATOM 1778 O O . SER A 1 226 ? 9.953 0.917 -18.063 1.00 96.19 226 SER A O 1
ATOM 1780 N N . CYS A 1 227 ? 9.630 2.959 -18.957 1.00 95.00 227 CYS A N 1
ATOM 1781 C CA . CYS A 1 227 ? 9.901 2.595 -20.347 1.00 95.00 227 CYS A CA 1
ATOM 1782 C C . CYS A 1 227 ? 11.202 3.252 -20.829 1.00 95.00 227 CYS A C 1
ATOM 1784 O O . CYS A 1 227 ? 11.420 4.448 -20.634 1.0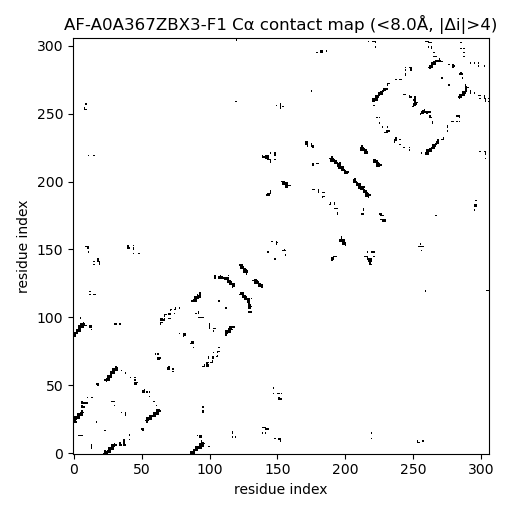0 95.00 227 CYS A O 1
ATOM 1786 N N . LYS A 1 228 ? 12.090 2.479 -21.466 1.00 93.38 228 LYS A N 1
ATOM 1787 C CA . LYS A 1 228 ? 13.356 2.978 -22.028 1.00 93.38 228 LYS A CA 1
ATOM 1788 C C . LYS A 1 228 ? 13.581 2.463 -23.443 1.00 93.38 228 LYS A C 1
ATOM 1790 O O . LYS A 1 228 ? 13.641 1.258 -23.665 1.00 93.38 228 LYS A O 1
ATOM 1795 N N . SER A 1 229 ? 13.757 3.373 -24.397 1.00 90.69 229 SER A N 1
ATOM 1796 C CA . SER A 1 229 ? 14.013 3.013 -25.797 1.00 90.69 229 SER A CA 1
ATOM 1797 C C . SER A 1 229 ? 15.471 3.157 -26.239 1.00 90.69 229 SER A C 1
ATOM 1799 O O . SER A 1 229 ? 15.870 2.544 -27.227 1.00 90.69 229 SER A O 1
ATOM 1801 N N . GLY A 1 230 ? 16.274 3.933 -25.507 1.00 86.12 230 GLY A N 1
ATOM 1802 C CA . GLY A 1 230 ? 17.656 4.221 -25.886 1.00 86.12 230 GLY A CA 1
ATOM 1803 C C . GLY A 1 230 ? 18.572 2.996 -25.899 1.00 86.12 230 GLY A C 1
ATOM 1804 O O . GLY A 1 230 ? 18.357 2.025 -25.160 1.00 86.12 230 GLY A O 1
ATOM 1805 N N . THR A 1 231 ? 19.616 3.065 -26.731 1.00 87.25 231 THR A N 1
ATOM 1806 C CA . THR A 1 231 ? 20.615 2.003 -26.918 1.00 87.25 231 THR A CA 1
ATOM 1807 C C . THR A 1 231 ? 21.416 1.771 -25.648 1.00 87.25 231 THR A C 1
ATOM 1809 O O . THR A 1 231 ? 22.202 2.621 -25.239 1.00 87.25 231 THR A O 1
ATOM 1812 N N . VAL A 1 232 ? 21.261 0.599 -25.037 1.00 88.12 232 VAL A N 1
ATOM 1813 C CA . VAL A 1 232 ? 21.886 0.272 -23.744 1.00 88.12 232 VAL A CA 1
ATOM 1814 C C . VAL A 1 232 ? 23.400 0.045 -23.838 1.00 88.12 232 VAL A C 1
ATOM 1816 O O . VAL A 1 232 ? 24.076 -0.012 -22.819 1.00 88.12 232 VAL A O 1
ATOM 1819 N N . GLU A 1 233 ? 23.967 -0.077 -25.037 1.00 83.94 233 GLU A N 1
ATOM 1820 C CA . GLU A 1 233 ? 25.409 -0.280 -25.226 1.00 83.94 233 GLU A CA 1
ATOM 1821 C C . GLU A 1 233 ? 26.224 1.006 -25.050 1.00 83.94 233 GLU A C 1
ATOM 1823 O O . GLU A 1 233 ? 27.374 0.950 -24.598 1.00 83.94 233 GLU A O 1
ATOM 1828 N N . SER A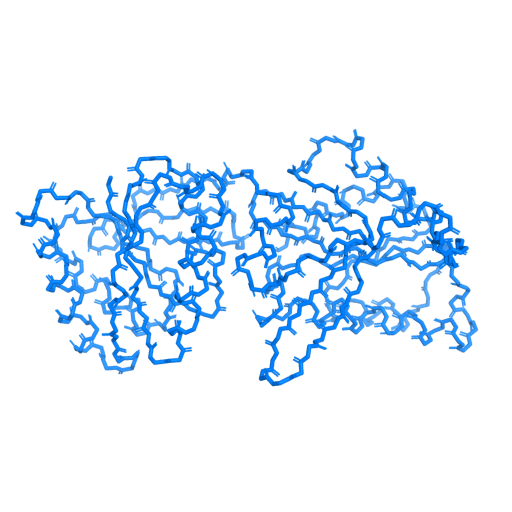 1 234 ? 25.629 2.167 -25.337 1.00 87.12 234 SER A N 1
ATOM 1829 C CA . SER A 1 234 ? 26.283 3.460 -25.138 1.00 87.12 234 SER A CA 1
ATOM 1830 C C . SER A 1 234 ? 26.435 3.774 -23.646 1.00 87.12 234 SER A C 1
ATOM 1832 O O . SER A 1 234 ? 25.678 3.287 -22.804 1.00 87.12 234 SER A O 1
ATOM 1834 N N . GLU A 1 235 ? 27.427 4.588 -23.288 1.00 87.25 235 GLU A N 1
ATOM 1835 C CA . GLU A 1 235 ? 27.638 4.996 -21.893 1.00 87.25 235 GLU A CA 1
ATOM 1836 C C . GLU A 1 235 ? 26.429 5.766 -21.337 1.00 87.25 235 GLU A C 1
ATOM 1838 O O . GLU A 1 235 ? 25.931 5.446 -20.255 1.00 87.25 235 GLU A O 1
ATOM 1843 N N . SER A 1 236 ? 25.897 6.709 -22.121 1.00 87.31 236 SER A N 1
ATOM 1844 C CA . SER A 1 236 ? 24.687 7.467 -21.785 1.00 87.31 236 SER A CA 1
ATOM 1845 C C . SER A 1 236 ? 23.456 6.567 -21.653 1.00 87.31 236 SER A C 1
ATOM 1847 O O . SER A 1 236 ? 22.655 6.744 -20.733 1.00 87.31 236 SER A O 1
ATOM 1849 N N . GLY A 1 237 ? 23.333 5.560 -22.520 1.00 88.31 237 GLY A N 1
ATOM 1850 C CA . GLY A 1 237 ? 22.301 4.538 -22.445 1.00 88.31 237 GLY A CA 1
ATOM 1851 C C . GLY A 1 237 ? 22.382 3.768 -21.137 1.00 88.31 237 GLY A C 1
ATOM 1852 O O . GLY A 1 237 ? 21.435 3.801 -20.354 1.00 88.31 237 GLY A O 1
ATOM 1853 N N . ARG A 1 238 ? 23.526 3.140 -20.833 1.00 89.19 238 ARG A N 1
ATOM 1854 C CA . ARG A 1 238 ? 23.712 2.393 -19.571 1.00 89.19 238 ARG A CA 1
ATOM 1855 C C . ARG A 1 238 ? 23.342 3.227 -18.356 1.00 89.19 238 ARG A C 1
ATOM 1857 O O . ARG A 1 238 ? 22.673 2.712 -17.462 1.00 89.19 238 ARG A O 1
ATOM 1864 N N . GLU A 1 239 ? 23.751 4.491 -18.321 1.00 90.69 239 GLU A N 1
ATOM 1865 C CA . GLU A 1 239 ? 23.432 5.372 -17.202 1.00 90.69 239 GLU A CA 1
ATOM 1866 C C . GLU A 1 239 ? 21.926 5.659 -17.095 1.00 90.69 239 GLU A C 1
ATOM 1868 O O . GLU A 1 239 ? 21.365 5.586 -16.002 1.00 90.69 239 GLU A O 1
ATOM 1873 N N . SER A 1 240 ? 21.235 5.850 -18.223 1.00 91.25 240 SER A N 1
ATOM 1874 C CA . SER A 1 240 ? 19.772 5.981 -18.265 1.00 91.25 240 SER A CA 1
ATOM 1875 C C . SER A 1 240 ? 19.050 4.757 -17.675 1.00 91.25 240 SER A C 1
ATOM 1877 O O . SER A 1 240 ? 18.167 4.904 -16.825 1.00 91.25 240 SER A O 1
ATOM 1879 N N . TYR A 1 241 ? 19.467 3.534 -18.029 1.00 94.19 241 TYR A N 1
ATOM 1880 C CA . TYR A 1 241 ? 18.892 2.303 -17.456 1.00 94.19 241 TYR A CA 1
ATOM 1881 C C . TYR A 1 241 ? 19.192 2.163 -15.960 1.00 94.19 241 TYR A C 1
ATOM 1883 O O . TYR A 1 241 ? 18.321 1.783 -15.177 1.00 94.19 241 TYR A O 1
ATOM 1891 N N . ARG A 1 242 ? 20.418 2.485 -15.534 1.00 93.19 242 ARG A N 1
ATOM 1892 C CA . ARG A 1 242 ? 20.806 2.448 -14.115 1.00 93.19 242 ARG A CA 1
ATOM 1893 C C . ARG A 1 242 ? 19.983 3.423 -13.282 1.00 93.19 242 ARG A C 1
ATOM 1895 O O . ARG A 1 242 ? 19.545 3.056 -12.191 1.00 93.19 242 ARG A O 1
ATOM 1902 N N . ARG A 1 243 ? 19.751 4.624 -13.808 1.00 93.06 243 ARG A N 1
ATOM 1903 C CA . ARG A 1 243 ? 18.895 5.633 -13.191 1.00 93.06 243 ARG A CA 1
ATOM 1904 C C . ARG A 1 243 ? 17.451 5.151 -13.072 1.00 93.06 243 ARG A C 1
ATOM 1906 O O . ARG A 1 243 ? 16.898 5.233 -11.981 1.00 93.06 243 ARG A O 1
ATOM 1913 N N . ALA A 1 244 ? 16.888 4.560 -14.127 1.00 93.50 244 ALA A N 1
ATOM 1914 C CA . ALA A 1 244 ? 15.534 4.002 -14.092 1.00 93.50 244 ALA A CA 1
ATOM 1915 C C . ALA A 1 244 ? 15.378 2.925 -13.003 1.00 93.50 244 ALA A C 1
ATOM 1917 O O . ALA A 1 244 ? 14.422 2.941 -12.230 1.00 93.50 244 ALA A O 1
ATOM 1918 N N . LEU A 1 245 ? 16.353 2.016 -12.877 1.00 94.88 245 LEU A N 1
ATOM 1919 C CA . LEU A 1 245 ? 16.361 1.000 -11.817 1.00 94.88 245 LEU A CA 1
ATOM 1920 C C . LEU A 1 245 ? 16.433 1.616 -10.411 1.00 94.88 245 LEU A C 1
ATOM 1922 O O . LEU A 1 245 ? 15.765 1.140 -9.488 1.00 94.88 245 LEU A O 1
ATOM 1926 N N . TYR A 1 246 ? 17.223 2.678 -10.242 1.00 93.38 246 TYR A N 1
ATOM 1927 C CA . TYR A 1 246 ? 17.316 3.403 -8.977 1.00 93.38 246 TYR A CA 1
ATOM 1928 C C . TYR A 1 246 ? 16.000 4.112 -8.623 1.00 93.38 246 TYR A C 1
ATOM 1930 O O . TYR A 1 246 ? 15.526 3.988 -7.493 1.00 93.38 246 TYR A O 1
ATOM 1938 N N . GLU A 1 247 ? 15.381 4.802 -9.581 1.00 92.31 247 GLU A N 1
ATOM 1939 C CA . GLU A 1 247 ? 14.102 5.499 -9.405 1.00 92.31 247 GLU A CA 1
ATOM 1940 C C . GLU A 1 247 ? 12.970 4.515 -9.063 1.00 92.31 247 GLU A C 1
ATOM 1942 O O . GLU A 1 247 ? 12.254 4.720 -8.079 1.00 92.31 247 GLU A O 1
ATOM 1947 N N . LEU A 1 248 ? 12.886 3.380 -9.771 1.00 93.88 248 LEU A N 1
ATOM 1948 C CA . LEU A 1 248 ? 11.950 2.290 -9.457 1.00 93.88 248 LEU A CA 1
ATOM 1949 C C . LEU A 1 248 ? 12.175 1.715 -8.049 1.00 93.88 248 LEU A C 1
ATOM 1951 O O . LEU A 1 248 ? 11.230 1.409 -7.325 1.00 93.88 248 LEU A O 1
ATOM 1955 N N . SER A 1 249 ? 13.426 1.591 -7.615 1.00 90.25 249 SER A N 1
ATOM 1956 C CA . SER A 1 249 ? 13.739 1.118 -6.260 1.00 90.25 249 SER A CA 1
ATOM 1957 C C . SER A 1 249 ? 13.400 2.150 -5.183 1.00 90.25 249 SER A C 1
ATOM 1959 O O . SER A 1 249 ? 13.038 1.792 -4.062 1.00 90.25 249 SER A O 1
ATOM 1961 N N . ALA A 1 250 ? 13.517 3.440 -5.501 1.00 89.56 250 ALA A N 1
ATOM 1962 C CA . ALA A 1 250 ? 13.179 4.526 -4.593 1.00 89.56 250 ALA A CA 1
ATOM 1963 C C . ALA A 1 250 ? 11.659 4.671 -4.411 1.00 89.56 250 ALA A C 1
ATOM 1965 O O . ALA A 1 250 ? 11.211 4.899 -3.284 1.00 89.56 250 ALA A O 1
ATOM 1966 N N . ILE A 1 251 ? 10.863 4.491 -5.474 1.00 86.94 251 ILE A N 1
ATOM 1967 C CA . ILE A 1 251 ? 9.397 4.600 -5.392 1.00 86.94 251 ILE A CA 1
ATOM 1968 C C . ILE A 1 251 ? 8.764 3.452 -4.588 1.00 86.94 251 ILE A C 1
ATOM 1970 O O . ILE A 1 251 ? 7.733 3.661 -3.957 1.00 86.94 251 ILE A O 1
ATOM 1974 N N . SER A 1 252 ? 9.396 2.272 -4.512 1.00 84.44 252 SER A N 1
ATOM 1975 C CA . SER A 1 252 ? 8.905 1.134 -3.710 1.00 84.44 252 SER A CA 1
ATOM 1976 C C . SER A 1 252 ? 9.306 1.182 -2.226 1.00 84.44 252 SER A C 1
ATOM 1978 O O . SER A 1 252 ? 9.230 0.172 -1.525 1.00 84.44 252 SER A O 1
ATOM 1980 N N . ARG A 1 253 ? 9.820 2.312 -1.725 1.00 86.06 253 ARG A N 1
ATOM 1981 C CA . ARG A 1 253 ? 10.148 2.470 -0.298 1.00 86.06 253 ARG A CA 1
ATOM 1982 C C . ARG A 1 253 ? 8.887 2.704 0.531 1.00 86.06 253 ARG A C 1
ATOM 1984 O O . ARG A 1 253 ? 7.859 3.149 0.016 1.00 86.06 253 ARG A O 1
ATOM 1991 N N . ARG A 1 254 ? 8.977 2.449 1.842 1.00 79.81 254 ARG A N 1
ATOM 1992 C CA . ARG A 1 254 ? 7.849 2.599 2.779 1.00 79.81 254 ARG A CA 1
ATOM 1993 C C . ARG A 1 254 ? 7.255 4.000 2.746 1.00 79.81 254 ARG A C 1
ATOM 1995 O O . ARG A 1 254 ? 6.039 4.153 2.791 1.00 79.81 254 ARG A O 1
ATOM 2002 N N . GLU A 1 255 ? 8.122 4.996 2.622 1.00 76.31 255 GLU A N 1
ATOM 2003 C CA . GLU A 1 255 ? 7.791 6.414 2.599 1.00 76.31 255 GLU A CA 1
ATOM 2004 C C . GLU A 1 255 ? 7.300 6.887 1.224 1.00 76.31 255 GLU A C 1
ATOM 2006 O O . GLU A 1 255 ? 6.941 8.052 1.088 1.00 76.31 255 GLU A O 1
ATOM 2011 N N . ALA A 1 256 ? 7.305 6.039 0.199 1.00 83.94 256 ALA A N 1
ATOM 2012 C CA . ALA A 1 256 ? 6.848 6.367 -1.146 1.00 83.94 256 ALA A CA 1
ATOM 2013 C C . ALA A 1 256 ? 5.556 5.594 -1.454 1.00 83.94 256 ALA A C 1
ATOM 2015 O O . ALA A 1 256 ? 4.579 5.785 -0.737 1.00 83.94 256 ALA A O 1
ATOM 2016 N N . ALA A 1 257 ? 5.534 4.728 -2.470 1.00 84.94 257 ALA A N 1
ATOM 2017 C CA . ALA A 1 257 ? 4.364 3.931 -2.856 1.00 84.94 257 ALA A CA 1
ATOM 2018 C C . ALA A 1 257 ? 4.247 2.588 -2.099 1.00 84.94 257 ALA A C 1
ATOM 2020 O O . ALA A 1 257 ? 3.408 1.748 -2.429 1.00 84.94 257 ALA A O 1
ATOM 2021 N N . GLY A 1 258 ? 5.083 2.378 -1.079 1.00 87.19 258 GLY A N 1
ATOM 2022 C CA . GLY A 1 258 ? 5.034 1.207 -0.212 1.00 87.19 258 GLY A CA 1
ATOM 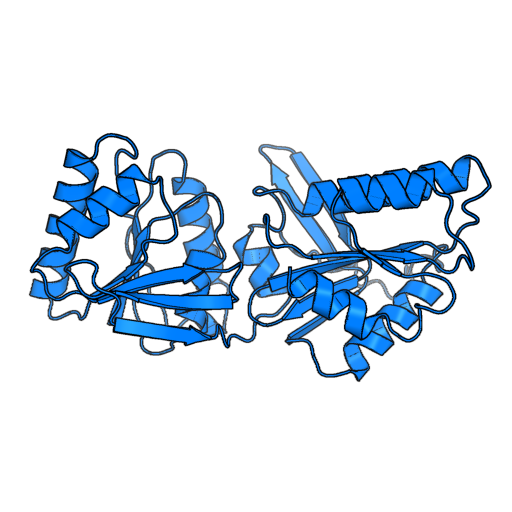2023 C C . GLY A 1 258 ? 5.829 0.006 -0.719 1.00 87.19 258 GLY A C 1
ATOM 2024 O O . GLY A 1 258 ? 6.208 -0.086 -1.885 1.00 87.19 258 GLY A O 1
ATOM 2025 N N . ILE A 1 259 ? 6.082 -0.932 0.196 1.00 87.56 259 ILE A N 1
ATOM 2026 C CA . ILE A 1 259 ? 6.993 -2.073 -0.029 1.00 87.56 259 ILE A CA 1
ATOM 2027 C C . ILE A 1 259 ? 6.440 -3.141 -0.974 1.00 87.56 259 ILE A C 1
ATOM 2029 O O . ILE A 1 259 ? 7.215 -3.893 -1.552 1.00 87.56 259 ILE A O 1
ATOM 2033 N N . TYR A 1 260 ? 5.119 -3.187 -1.153 1.00 90.88 260 TYR A N 1
ATOM 2034 C CA . TYR A 1 260 ? 4.443 -4.128 -2.053 1.00 90.88 260 TYR A CA 1
ATOM 2035 C C . TYR A 1 260 ? 4.244 -3.572 -3.471 1.00 90.88 260 TYR A C 1
ATOM 2037 O O . TYR A 1 260 ? 3.554 -4.199 -4.280 1.00 90.88 260 TYR A O 1
ATOM 2045 N N . CYS A 1 261 ? 4.831 -2.404 -3.763 1.00 94.19 261 CYS A N 1
ATOM 2046 C CA . CYS A 1 261 ? 4.808 -1.781 -5.079 1.00 94.19 261 CYS A CA 1
ATOM 2047 C C . CYS A 1 261 ? 5.582 -2.637 -6.094 1.00 94.19 261 CYS A C 1
ATOM 2049 O O . CYS A 1 261 ? 6.790 -2.858 -5.953 1.00 94.19 261 CYS A O 1
ATOM 2051 N N . GLY A 1 262 ? 4.880 -3.113 -7.122 1.00 96.12 262 GLY A N 1
ATOM 2052 C CA . GLY A 1 262 ? 5.478 -3.833 -8.239 1.00 96.12 262 GLY A CA 1
ATOM 2053 C C . GLY A 1 262 ? 6.367 -2.906 -9.069 1.00 96.12 262 GLY A C 1
ATOM 2054 O O . GLY A 1 262 ? 6.011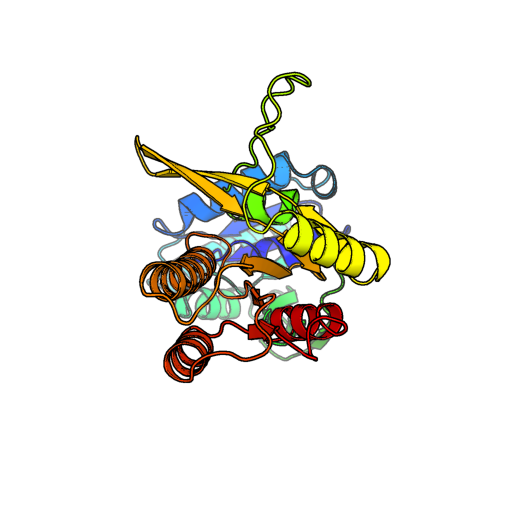 -1.761 -9.334 1.00 96.12 262 GLY A O 1
ATOM 2055 N N . LYS A 1 263 ? 7.529 -3.399 -9.496 1.00 96.88 263 LYS A N 1
ATOM 2056 C CA . LYS A 1 263 ? 8.492 -2.624 -10.288 1.00 96.88 263 LYS A CA 1
ATOM 2057 C C . LYS A 1 263 ? 8.753 -3.317 -11.608 1.00 96.88 263 LYS A C 1
ATOM 2059 O O . LYS A 1 263 ? 9.200 -4.468 -11.613 1.00 96.88 263 LYS A O 1
ATOM 2064 N N . VAL A 1 264 ? 8.520 -2.615 -12.708 1.00 98.06 264 VAL A N 1
ATOM 2065 C CA . VAL A 1 264 ? 8.759 -3.134 -14.056 1.00 98.06 264 VAL A CA 1
ATOM 2066 C C . VAL A 1 264 ? 9.575 -2.124 -14.852 1.00 98.06 264 VAL A C 1
ATOM 2068 O O . VAL A 1 264 ? 9.293 -0.931 -14.829 1.00 98.06 264 VAL A O 1
ATOM 2071 N N . LEU A 1 265 ? 10.598 -2.599 -15.552 1.00 97.69 265 LEU A N 1
ATOM 2072 C CA . LEU A 1 265 ? 11.348 -1.812 -16.522 1.00 97.69 265 LEU A CA 1
ATOM 2073 C C . LEU A 1 265 ? 11.182 -2.465 -17.894 1.00 97.69 265 LEU A C 1
ATOM 2075 O O . LEU A 1 265 ? 11.594 -3.608 -18.103 1.00 97.69 265 LEU A O 1
ATOM 2079 N N . VAL A 1 266 ? 10.551 -1.729 -18.803 1.00 97.81 266 VAL A N 1
ATOM 2080 C CA . VAL A 1 266 ? 10.282 -2.137 -20.180 1.00 97.81 266 VAL A CA 1
ATOM 2081 C C . VAL A 1 266 ? 11.303 -1.485 -21.101 1.00 97.81 266 VAL A C 1
ATOM 2083 O O . VAL A 1 266 ? 11.599 -0.297 -20.968 1.00 97.81 266 VAL A O 1
ATOM 2086 N N . SER A 1 267 ? 11.850 -2.255 -22.037 1.00 95.94 267 SER A N 1
ATOM 2087 C CA . SER A 1 267 ? 12.864 -1.784 -22.971 1.00 95.94 267 SER A CA 1
ATOM 2088 C C . SER A 1 267 ? 12.591 -2.221 -24.402 1.00 95.94 267 SER A C 1
ATOM 2090 O O . SER A 1 267 ? 12.218 -3.368 -24.635 1.00 95.94 267 SER A O 1
ATOM 2092 N N . SER A 1 268 ? 12.834 -1.329 -25.367 1.00 93.06 268 SER A N 1
ATOM 2093 C CA . SER A 1 268 ? 12.782 -1.677 -26.796 1.00 93.06 268 SER A CA 1
ATOM 2094 C C . SER A 1 268 ? 14.015 -2.451 -27.279 1.00 93.06 268 SER A C 1
ATOM 2096 O O . SER A 1 268 ? 14.044 -2.902 -28.422 1.00 93.06 268 SER A O 1
ATOM 2098 N N . GLN A 1 269 ? 15.044 -2.598 -26.438 1.00 93.00 269 GLN A N 1
ATOM 2099 C CA . GLN A 1 269 ? 16.273 -3.288 -26.816 1.00 93.00 269 GLN A CA 1
ATOM 2100 C C . GLN A 1 269 ? 15.999 -4.789 -27.017 1.00 93.00 269 GLN A C 1
ATOM 2102 O O . GLN A 1 269 ? 15.277 -5.394 -26.217 1.00 93.00 269 GLN A O 1
ATOM 2107 N N . PRO A 1 270 ? 16.566 -5.420 -28.061 1.00 92.75 270 PRO A N 1
ATOM 2108 C CA . PRO A 1 270 ? 16.370 -6.848 -28.306 1.00 92.75 270 PRO A CA 1
ATOM 2109 C C . PRO A 1 270 ? 17.048 -7.706 -27.234 1.00 92.75 270 PRO A C 1
ATOM 2111 O O . PRO A 1 270 ? 16.517 -8.745 -26.844 1.00 92.75 270 PRO A O 1
ATOM 2114 N N . GLU A 1 271 ? 18.189 -7.241 -26.726 1.00 93.19 271 GLU A N 1
ATOM 2115 C CA . GLU A 1 271 ? 18.961 -7.881 -25.670 1.00 93.19 271 GLU A CA 1
ATOM 2116 C C . GLU A 1 271 ? 19.308 -6.879 -24.568 1.00 93.19 271 GLU A C 1
ATOM 2118 O O . GLU A 1 271 ? 19.364 -5.668 -24.785 1.00 93.19 271 GLU A O 1
ATOM 2123 N N . MET A 1 272 ? 19.546 -7.396 -23.364 1.00 95.19 272 MET A N 1
ATOM 2124 C CA . MET A 1 272 ? 19.873 -6.590 -22.193 1.00 95.19 272 MET A CA 1
ATOM 2125 C C . MET A 1 272 ? 21.215 -7.034 -21.608 1.00 95.19 272 MET A C 1
ATOM 2127 O O . MET A 1 272 ? 21.333 -8.214 -21.275 1.00 95.19 272 MET A O 1
ATOM 2131 N N . PRO A 1 273 ? 22.204 -6.141 -21.407 1.00 93.75 273 PRO A N 1
ATOM 2132 C CA . PRO A 1 273 ? 23.490 -6.492 -20.815 1.00 93.75 273 PRO A CA 1
ATOM 2133 C C . PRO A 1 273 ? 23.361 -7.135 -19.434 1.00 93.75 273 PRO A C 1
ATOM 2135 O O . PRO A 1 273 ? 22.525 -6.735 -18.618 1.00 93.75 273 PRO A O 1
ATOM 2138 N N . GLU A 1 274 ? 24.248 -8.084 -19.133 1.00 94.31 274 GLU A N 1
ATOM 2139 C CA . GLU A 1 274 ? 24.230 -8.844 -17.877 1.00 94.31 274 GLU A CA 1
ATOM 2140 C C . GLU A 1 274 ? 24.247 -7.946 -16.635 1.00 94.31 274 GLU A C 1
ATOM 2142 O O . GLU A 1 274 ? 23.461 -8.148 -15.714 1.00 94.31 274 GLU A O 1
ATOM 2147 N N . ALA A 1 275 ? 25.058 -6.887 -16.643 1.00 92.38 275 ALA A N 1
ATOM 2148 C CA . ALA A 1 275 ? 25.136 -5.942 -15.532 1.00 92.38 275 ALA A CA 1
ATOM 2149 C C . ALA A 1 275 ? 23.786 -5.268 -15.208 1.00 92.38 275 ALA A C 1
ATOM 2151 O O . ALA A 1 275 ? 23.493 -5.003 -14.041 1.00 92.38 275 ALA A O 1
ATOM 2152 N N . ILE A 1 276 ? 22.958 -4.991 -16.223 1.00 94.50 276 ILE A N 1
ATOM 2153 C CA . ILE A 1 276 ? 21.619 -4.415 -16.027 1.00 94.50 276 ILE A CA 1
ATOM 2154 C C . ILE A 1 276 ? 20.647 -5.491 -15.539 1.00 94.50 276 ILE A C 1
ATOM 2156 O O . ILE A 1 276 ? 19.869 -5.225 -14.623 1.00 94.50 276 ILE A O 1
ATOM 2160 N N . ARG A 1 277 ? 20.730 -6.715 -16.081 1.00 95.88 277 ARG A N 1
ATOM 2161 C CA . ARG A 1 277 ? 19.920 -7.856 -15.618 1.00 95.88 277 ARG A CA 1
ATOM 2162 C C . ARG A 1 277 ? 20.163 -8.171 -14.141 1.00 95.88 277 ARG A C 1
ATOM 2164 O O . ARG A 1 277 ? 19.199 -8.277 -13.387 1.00 95.88 277 ARG A O 1
ATOM 2171 N N . ASN A 1 278 ? 21.427 -8.240 -13.722 1.00 95.81 278 ASN A N 1
ATOM 2172 C CA . ASN A 1 278 ? 21.808 -8.522 -12.336 1.00 95.81 278 ASN A CA 1
ATOM 2173 C C . ASN A 1 278 ? 21.307 -7.420 -11.396 1.00 95.81 278 ASN A C 1
ATOM 2175 O O . ASN A 1 278 ? 20.661 -7.710 -10.393 1.00 95.81 278 ASN A O 1
ATOM 2179 N N . ARG A 1 279 ? 21.485 -6.147 -11.771 1.00 94.38 279 ARG A N 1
ATOM 2180 C CA . ARG A 1 279 ? 20.984 -5.018 -10.974 1.00 94.38 279 ARG A CA 1
ATOM 2181 C C . ARG A 1 279 ? 19.462 -5.006 -10.856 1.00 94.38 279 ARG A C 1
ATOM 2183 O O . ARG A 1 279 ? 18.934 -4.691 -9.790 1.00 94.38 279 ARG A O 1
ATOM 2190 N N . ALA A 1 280 ? 18.753 -5.318 -11.939 1.00 95.50 280 ALA A N 1
ATOM 2191 C CA . ALA A 1 280 ? 17.300 -5.413 -11.913 1.00 95.50 280 ALA A CA 1
ATOM 2192 C C . ALA A 1 280 ? 16.841 -6.530 -10.969 1.00 95.50 280 ALA A C 1
ATOM 2194 O O . ALA A 1 280 ? 15.967 -6.290 -10.138 1.00 95.50 280 ALA A O 1
ATOM 2195 N N . LEU A 1 281 ? 17.484 -7.701 -11.024 1.00 94.81 281 LEU A N 1
ATOM 2196 C CA . LEU A 1 281 ? 17.219 -8.813 -10.113 1.00 94.81 281 LEU A CA 1
ATOM 2197 C C . LEU A 1 281 ? 17.447 -8.421 -8.644 1.00 94.81 281 LEU A C 1
ATOM 2199 O O . LEU A 1 281 ? 16.538 -8.588 -7.834 1.00 94.81 281 LEU A O 1
ATOM 2203 N N . GLU A 1 282 ? 18.608 -7.845 -8.317 1.00 93.38 282 GLU A N 1
ATOM 2204 C CA . GLU A 1 282 ? 18.953 -7.367 -6.964 1.00 93.38 282 GLU A CA 1
ATOM 2205 C C . GLU A 1 282 ? 17.950 -6.336 -6.437 1.00 93.38 282 GLU A C 1
ATOM 2207 O O . GLU A 1 282 ? 17.583 -6.333 -5.264 1.00 93.38 282 GLU A O 1
ATOM 2212 N N . SER A 1 283 ? 17.473 -5.471 -7.327 1.00 90.81 283 SER A N 1
ATOM 2213 C CA . SER A 1 283 ? 16.514 -4.417 -7.004 1.00 90.81 283 SER A CA 1
ATOM 2214 C C . SER A 1 283 ? 15.064 -4.910 -7.001 1.00 90.81 283 SER A C 1
ATOM 2216 O O . SER A 1 283 ? 14.149 -4.120 -6.752 1.00 90.81 283 SER A O 1
ATOM 2218 N N . GLY A 1 284 ? 14.815 -6.190 -7.305 1.00 93.00 284 GLY A N 1
ATOM 2219 C CA . GLY A 1 284 ? 13.473 -6.754 -7.452 1.00 93.00 284 GLY A CA 1
ATOM 2220 C C . GLY A 1 284 ? 12.657 -6.112 -8.580 1.00 93.00 284 GLY A C 1
ATOM 2221 O O . GLY A 1 284 ? 11.431 -6.070 -8.498 1.00 93.00 284 GLY A O 1
ATOM 2222 N N . VAL A 1 285 ? 13.320 -5.570 -9.603 1.00 96.31 285 VAL A N 1
ATOM 2223 C CA . VAL A 1 285 ? 12.700 -4.992 -10.800 1.00 96.31 285 VAL A CA 1
ATOM 2224 C C . VAL A 1 285 ? 12.552 -6.079 -11.856 1.00 96.31 285 VAL A C 1
ATOM 2226 O O . VAL A 1 285 ? 13.512 -6.759 -12.219 1.00 96.31 285 VAL A O 1
ATOM 2229 N N . ARG A 1 286 ? 11.341 -6.239 -12.383 1.00 97.06 286 ARG A N 1
ATOM 2230 C CA . ARG A 1 286 ? 11.080 -7.146 -13.498 1.00 97.06 286 ARG A CA 1
ATOM 2231 C C . ARG A 1 286 ? 11.445 -6.469 -14.816 1.00 97.06 286 ARG A C 1
ATOM 2233 O O . ARG A 1 286 ? 10.913 -5.410 -15.127 1.00 97.06 286 ARG A O 1
ATOM 2240 N N . LEU A 1 287 ? 12.319 -7.098 -15.596 1.00 97.31 287 LEU A N 1
ATOM 2241 C CA . LEU A 1 287 ? 12.664 -6.640 -16.941 1.00 97.31 287 LEU A CA 1
ATOM 2242 C C . LEU A 1 287 ? 11.711 -7.234 -17.983 1.00 97.31 287 LEU A C 1
ATOM 2244 O O . LEU A 1 287 ? 11.350 -8.408 -17.886 1.00 97.31 287 LEU A O 1
ATOM 2248 N N . VAL A 1 288 ? 11.337 -6.425 -18.974 1.00 98.00 288 VAL A N 1
ATOM 2249 C CA . VAL A 1 288 ? 10.572 -6.831 -20.163 1.00 98.00 288 VAL A CA 1
ATOM 2250 C C . VAL A 1 288 ? 11.242 -6.207 -21.381 1.00 98.00 288 VAL A C 1
ATOM 2252 O O . VAL A 1 288 ? 11.345 -4.987 -21.464 1.00 98.00 288 VAL A O 1
ATOM 2255 N N . TYR A 1 289 ? 11.756 -7.021 -22.297 1.00 96.81 289 TYR A N 1
ATOM 2256 C CA . TYR A 1 289 ? 12.502 -6.549 -23.466 1.00 96.81 289 TYR A CA 1
ATOM 2257 C C . TYR A 1 289 ? 12.483 -7.599 -24.581 1.00 96.81 289 TYR A C 1
ATOM 2259 O O . TYR A 1 289 ? 12.111 -8.752 -24.345 1.00 96.81 289 TYR A O 1
ATOM 2267 N N . GLY A 1 290 ? 12.855 -7.204 -25.800 1.00 94.50 290 GLY A N 1
ATOM 2268 C CA . GLY A 1 290 ? 12.889 -8.096 -26.959 1.00 94.50 290 GLY A CA 1
ATOM 2269 C C . GLY A 1 290 ? 11.571 -8.850 -27.177 1.00 94.50 290 GLY A C 1
ATOM 2270 O O . GLY A 1 290 ? 10.507 -8.248 -27.322 1.00 94.50 290 GLY A O 1
ATOM 2271 N N . ARG A 1 291 ? 11.636 -10.188 -27.187 1.00 95.12 291 ARG A N 1
ATOM 2272 C CA . ARG A 1 291 ? 10.482 -11.073 -27.448 1.00 95.12 291 ARG A CA 1
ATOM 2273 C C . ARG A 1 291 ? 9.438 -11.101 -26.326 1.00 95.12 291 ARG A C 1
ATOM 2275 O O . ARG A 1 291 ? 8.336 -11.587 -26.555 1.00 95.12 291 ARG A O 1
ATOM 2282 N N . GLU A 1 292 ? 9.754 -10.552 -25.155 1.00 97.00 292 GLU A N 1
ATOM 2283 C CA . GLU A 1 292 ? 8.827 -10.488 -24.019 1.00 97.00 292 GLU A CA 1
ATOM 2284 C C . GLU A 1 292 ? 7.902 -9.262 -24.072 1.00 97.00 292 GLU A C 1
ATOM 2286 O O . GLU A 1 292 ? 6.935 -9.192 -23.318 1.00 97.00 292 GLU A O 1
ATOM 2291 N N . LEU A 1 293 ? 8.155 -8.290 -24.963 1.00 95.69 293 LEU A N 1
ATOM 2292 C CA . LEU A 1 293 ? 7.336 -7.074 -25.081 1.00 95.69 293 LEU A CA 1
ATOM 2293 C C . LEU A 1 293 ? 5.837 -7.345 -25.309 1.00 95.69 293 LEU A C 1
ATOM 2295 O O . LEU A 1 293 ? 5.032 -6.695 -24.640 1.00 95.69 293 LEU A O 1
ATOM 2299 N N . PRO A 1 294 ? 5.426 -8.296 -26.174 1.00 96.31 294 PRO A N 1
ATOM 2300 C CA . PRO A 1 294 ? 4.014 -8.653 -26.326 1.00 96.31 294 PRO A CA 1
ATOM 2301 C C . PRO A 1 294 ? 3.381 -9.270 -25.068 1.00 96.31 294 PRO A C 1
ATOM 2303 O O . PRO A 1 294 ? 2.161 -9.269 -24.936 1.00 96.31 294 PRO A O 1
ATOM 2306 N N . HIS A 1 295 ? 4.188 -9.778 -24.131 1.00 97.38 295 HIS A N 1
ATOM 2307 C CA . HIS A 1 295 ? 3.736 -10.409 -22.886 1.00 97.38 295 HIS A CA 1
ATOM 2308 C C . HIS A 1 295 ? 3.807 -9.451 -21.683 1.00 97.38 295 HIS A C 1
ATOM 2310 O O . HIS A 1 295 ? 3.715 -9.878 -20.529 1.00 97.38 295 HIS A O 1
ATOM 2316 N N . VAL A 1 296 ? 3.942 -8.135 -21.910 1.00 98.19 296 VAL A N 1
ATOM 2317 C CA . VAL A 1 296 ? 4.097 -7.136 -20.835 1.00 98.19 296 VAL A CA 1
ATOM 2318 C C . VAL A 1 296 ? 2.996 -7.222 -19.770 1.00 98.19 296 VAL A C 1
ATOM 2320 O O . VAL A 1 296 ? 3.278 -7.053 -18.584 1.00 98.19 296 VAL A O 1
ATOM 2323 N N . VAL A 1 297 ? 1.761 -7.558 -20.161 1.00 98.44 297 VAL A N 1
ATOM 2324 C CA . VAL A 1 297 ? 0.623 -7.725 -19.243 1.00 98.44 297 VAL A CA 1
ATOM 2325 C C . VAL A 1 297 ? 0.914 -8.802 -18.194 1.00 98.44 297 VAL A C 1
ATOM 2327 O O . VAL A 1 297 ? 0.771 -8.549 -16.998 1.00 98.44 297 VAL A O 1
ATOM 2330 N N . GLU A 1 298 ? 1.384 -9.978 -18.609 1.00 98.00 298 GLU A N 1
ATOM 2331 C CA . GLU A 1 298 ? 1.707 -11.094 -17.710 1.00 98.00 298 GLU A CA 1
ATOM 2332 C C . GLU A 1 298 ? 2.842 -10.731 -16.753 1.00 98.00 298 GLU A C 1
ATOM 2334 O O . GLU A 1 298 ? 2.792 -11.024 -15.555 1.00 98.00 298 GLU A O 1
ATOM 2339 N N . HIS A 1 299 ? 3.845 -10.014 -17.260 1.00 98.19 299 HIS A N 1
ATOM 2340 C CA . HIS A 1 299 ? 4.953 -9.521 -16.455 1.00 98.19 299 HIS A CA 1
ATOM 2341 C C . HIS A 1 299 ? 4.480 -8.534 -15.380 1.00 98.19 299 HIS A C 1
ATOM 2343 O O . HIS A 1 299 ? 4.875 -8.662 -14.218 1.00 98.19 299 HIS A O 1
ATOM 2349 N N . VAL A 1 300 ? 3.610 -7.585 -15.729 1.00 98.06 300 VAL A N 1
ATOM 2350 C CA . VAL A 1 300 ? 3.054 -6.618 -14.771 1.00 98.06 300 VAL A CA 1
ATOM 2351 C C . VAL A 1 300 ? 2.171 -7.317 -13.731 1.00 98.06 300 VAL A C 1
ATOM 2353 O O . VAL A 1 300 ? 2.310 -7.046 -12.537 1.00 98.06 300 VAL A O 1
ATOM 2356 N N . LEU A 1 301 ? 1.346 -8.289 -14.130 1.00 97.00 301 LEU A N 1
ATOM 2357 C CA . LEU A 1 301 ? 0.564 -9.103 -13.191 1.00 97.00 301 LEU A CA 1
ATOM 2358 C C . LEU A 1 301 ? 1.448 -9.888 -12.227 1.00 97.00 301 LEU A C 1
ATOM 2360 O O . LEU A 1 301 ? 1.198 -9.910 -11.022 1.00 97.00 301 LEU A O 1
ATOM 2364 N N . ALA A 1 302 ? 2.521 -10.488 -12.732 1.00 95.75 302 ALA A N 1
ATOM 2365 C CA . ALA A 1 302 ? 3.470 -11.197 -11.896 1.00 95.75 302 ALA A CA 1
ATOM 2366 C C . ALA A 1 302 ? 4.252 -10.251 -10.967 1.00 95.75 302 ALA A C 1
ATOM 2368 O O . ALA A 1 302 ? 4.671 -10.676 -9.894 1.00 95.75 302 ALA A O 1
ATOM 2369 N N . ALA A 1 303 ? 4.458 -8.982 -11.338 1.00 95.12 303 ALA A N 1
ATOM 2370 C CA . ALA A 1 303 ? 5.064 -7.972 -10.464 1.00 95.12 303 ALA A CA 1
ATOM 2371 C C . ALA A 1 303 ? 4.117 -7.525 -9.335 1.00 95.12 303 ALA A C 1
ATOM 2373 O O . ALA A 1 303 ? 4.570 -7.329 -8.212 1.00 95.12 303 ALA A O 1
ATOM 2374 N N . LEU A 1 304 ? 2.812 -7.431 -9.609 1.00 92.50 304 LEU A N 1
ATOM 2375 C CA . LEU A 1 304 ? 1.766 -7.224 -8.595 1.00 92.50 304 LEU A CA 1
ATOM 2376 C C . LEU A 1 304 ? 1.529 -8.467 -7.730 1.00 92.50 304 LEU A C 1
ATOM 2378 O O . LEU A 1 304 ? 0.906 -8.382 -6.677 1.00 92.50 304 LEU A O 1
ATOM 2382 N N . GLY A 1 305 ? 1.970 -9.634 -8.201 1.00 82.50 305 GLY A N 1
ATOM 2383 C CA . GLY A 1 305 ? 1.742 -10.913 -7.551 1.00 82.50 305 GLY A CA 1
ATOM 2384 C C . GLY A 1 305 ? 2.815 -11.352 -6.556 1.00 82.50 305 GLY A C 1
ATOM 2385 O O . GLY A 1 305 ? 2.549 -12.320 -5.843 1.00 82.50 305 GLY A O 1
ATOM 2386 N N . ARG A 1 306 ? 3.979 -10.693 -6.551 1.00 59.44 306 ARG A N 1
ATOM 2387 C CA . ARG A 1 306 ? 5.122 -10.979 -5.667 1.00 59.44 306 ARG A CA 1
ATOM 2388 C C . ARG A 1 306 ? 4.951 -10.437 -4.257 1.00 59.44 306 ARG A C 1
ATOM 2390 O O . ARG A 1 306 ? 4.071 -9.574 -4.056 1.00 59.44 306 ARG A O 1
#

pLDDT: mean 93.17, std 8.65, range [50.94, 98.81]

Sequence (306 aa):
MLLLSLVGEQPIPNLLPLWQFDHYTEVQFVASRTTRPVASQLCQAIERDPALQHLRPLKTLQVQPYAIGDVRARLTTALLQHQAQGKTVHLNLTGGTKLMSLAALQAAYGSGVRLLYVSTEEKQLIWLASDGSEVGREAIQVRVDVWQYLNAHGLHIQALPTNPYAAPPPKEGDELEQQVFEQLQRSGLFDDVRRNVHISKVNGQKRVLNELDVVVTRQGRLAVISCKSGTVESESGRESYRRALYELSAISRREAAGIYCGKVLVSSQPEMPEAIRNRALESGVRLVYGRELPHVVEHVLAALGR

Radius of gyration: 21.49 Å; Cα contacts (8 Å, |Δi|>4): 620; chains: 1; bounding box: 52×43×58 Å

Foldseek 3Di:
DEEEEEFALAQLQVCLVLQQDPPAQEYEYEYEPVRVVLLVLNQVLLVPDPSNVSYHYDYHHYFHQPPLVRLLVSLLVVLVVCVVVVDQYEYELAHGDPSNSVSNLVSLAPSQHKYWYQDLLQQKIWIATSNRHTPDIDGLDGQDEPCSLQSSLVKDWDDDDPPPVPPPPDDQFLVVLVLLQCLQVVVPQFSYKDAQTWIWHDDPPDIDIDTFGIWTHDSSEIETEATHEDDCVDPVNVVVLVVLLVVQLVQCDSSHSHVLYFAEYEYADLDDDPVSVVSCVVSNYHYAYRPRSSVSNVSRVVSNND

Solvent-accessible surface area (backbone atoms only — not comparable to full-atom values): 16159 Å² total; per-residue (Å²): 63,35,39,40,31,34,33,26,81,58,55,60,70,67,46,51,62,60,68,57,34,82,65,47,39,32,36,32,40,36,21,28,86,86,22,37,66,48,49,53,35,46,48,53,30,35,72,70,32,80,92,37,58,75,45,43,76,47,83,66,44,78,41,51,58,85,40,45,67,56,34,17,55,53,46,34,52,50,53,52,54,42,44,75,72,70,46,55,50,36,38,35,47,64,22,42,45,74,49,36,31,51,17,48,48,63,35,30,46,85,68,74,34,42,31,35,33,57,38,73,70,79,42,27,38,40,33,23,42,22,81,64,50,78,74,50,72,45,71,55,75,33,79,31,40,58,64,60,56,37,35,39,52,58,34,42,76,55,82,72,81,86,54,85,88,66,66,73,76,87,55,94,27,48,69,60,42,50,52,53,48,51,53,47,54,73,63,69,80,51,56,26,73,49,65,70,44,33,35,35,37,77,57,88,93,46,75,50,75,46,78,39,50,32,39,36,11,42,53,74,38,41,32,46,34,42,56,45,51,68,60,62,85,43,73,70,26,40,51,52,55,53,49,51,55,49,52,51,48,54,43,28,30,59,87,38,69,22,73,67,33,12,29,35,43,37,36,69,40,72,72,77,60,65,72,58,54,54,50,27,56,78,60,63,34,45,78,34,37,36,90,41,51,90,46,46,57,61,53,52,52,53,33,57,58,89

Mean predicted aligned error: 4.59 Å